Protein AF-A0A7V5G798-F1 (afdb_monomer_lite)

Foldseek 3Di:
DDQDQQQCWDADPPPRDIGHDDDDPDDQDDDDPVVLVVLPVVDDDDQDFDWFQDPPPRDIDTDDPPDQWDQDPPPRHITGHDDDDSDDDSDFDDDNDDQVVVLVVLQVVLVPDPPRDPVSNVCSVDPNDPDDDTFDKDWDKDKDKDKDKDKDWDKDWDWDWDFDQDPNDTDTDTDIDIDTDIDIDIDMDIDIDGGDIDTPDPPDDPPD

Structure (mmCIF, N/CA/C/O backbone):
data_AF-A0A7V5G798-F1
#
_entry.id   AF-A0A7V5G798-F1
#
loop_
_atom_site.group_PDB
_atom_site.id
_atom_site.type_symbol
_atom_site.label_atom_id
_atom_site.label_alt_id
_atom_site.label_comp_id
_atom_site.label_asym_id
_atom_site.label_entity_id
_atom_site.label_seq_id
_atom_site.pdbx_PDB_ins_code
_atom_site.Cartn_x
_atom_site.Cartn_y
_atom_site.Cartn_z
_atom_site.occupancy
_atom_site.B_iso_or_equiv
_atom_site.auth_seq_id
_atom_site.auth_comp_id
_atom_site.auth_asym_id
_atom_site.auth_atom_id
_atom_site.pdbx_PDB_model_num
ATOM 1 N N . MET A 1 1 ? 12.004 -7.131 -26.430 1.00 78.81 1 MET A N 1
ATOM 2 C CA . MET A 1 1 ? 10.807 -7.942 -26.109 1.00 78.81 1 MET A CA 1
ATOM 3 C C . MET A 1 1 ? 9.760 -7.070 -25.422 1.00 78.81 1 MET A C 1
ATOM 5 O O . MET A 1 1 ? 10.103 -5.973 -24.999 1.00 78.81 1 MET A O 1
ATOM 9 N N . ARG A 1 2 ? 8.498 -7.504 -25.351 1.00 83.94 2 ARG A N 1
ATOM 10 C CA . ARG A 1 2 ? 7.374 -6.775 -24.743 1.00 83.94 2 ARG A CA 1
ATOM 11 C C . ARG A 1 2 ? 6.683 -7.657 -23.707 1.00 83.94 2 ARG A C 1
ATOM 13 O O . ARG A 1 2 ? 6.385 -8.806 -24.003 1.00 83.94 2 ARG A O 1
ATOM 20 N N . TYR A 1 3 ? 6.391 -7.104 -22.535 1.00 87.50 3 TYR A N 1
ATOM 21 C CA . TYR A 1 3 ? 5.651 -7.813 -21.494 1.00 87.50 3 TYR A CA 1
ATOM 22 C C . TYR A 1 3 ? 4.198 -8.096 -21.907 1.00 87.50 3 TYR A C 1
ATOM 24 O O . TYR A 1 3 ? 3.502 -7.203 -22.407 1.00 87.50 3 TYR A O 1
ATOM 32 N N . VAL A 1 4 ? 3.747 -9.331 -21.680 1.00 90.25 4 VAL A N 1
ATOM 33 C CA . VAL A 1 4 ? 2.381 -9.804 -21.919 1.00 90.25 4 VAL A CA 1
ATOM 34 C C . VAL A 1 4 ? 1.749 -10.220 -20.581 1.00 90.25 4 VAL A C 1
ATOM 36 O O . VAL A 1 4 ? 2.108 -11.268 -20.046 1.00 90.25 4 VAL A O 1
ATOM 39 N N . PRO A 1 5 ? 0.777 -9.441 -20.061 1.00 89.69 5 PRO A N 1
ATOM 40 C CA . PRO A 1 5 ? 0.089 -9.702 -18.790 1.00 89.69 5 PRO A CA 1
ATOM 41 C C . PRO A 1 5 ? -0.484 -11.114 -18.630 1.00 89.69 5 PRO A C 1
ATOM 43 O O . PRO A 1 5 ? -0.252 -11.774 -17.627 1.00 89.69 5 PRO A O 1
ATOM 46 N N . LEU A 1 6 ? -1.210 -11.596 -19.646 1.00 86.25 6 LEU A N 1
ATOM 47 C CA . LEU A 1 6 ? -1.951 -12.866 -19.596 1.00 86.25 6 LEU A CA 1
ATOM 48 C C . LEU A 1 6 ? -1.054 -14.089 -19.380 1.00 86.25 6 LEU A C 1
ATOM 50 O O . LEU A 1 6 ? -1.483 -15.064 -18.775 1.00 86.25 6 LEU A O 1
ATOM 54 N N . THR A 1 7 ? 0.165 -14.044 -19.910 1.00 87.56 7 THR A N 1
ATOM 55 C CA . THR A 1 7 ? 1.120 -15.157 -19.892 1.00 87.56 7 THR A CA 1
ATOM 56 C C . THR A 1 7 ? 2.294 -14.901 -18.954 1.00 87.56 7 THR A C 1
ATOM 58 O O . THR A 1 7 ? 3.176 -15.748 -18.861 1.00 87.56 7 THR A O 1
ATOM 61 N N . ASN A 1 8 ? 2.328 -13.739 -18.289 1.00 88.81 8 ASN A N 1
ATOM 62 C CA . ASN A 1 8 ? 3.450 -13.260 -17.483 1.00 88.81 8 ASN A CA 1
ATOM 63 C C . ASN A 1 8 ? 4.814 -13.491 -18.164 1.00 88.81 8 ASN A C 1
ATOM 65 O O . ASN A 1 8 ? 5.728 -14.075 -17.586 1.00 88.81 8 ASN A O 1
ATOM 69 N N . SER A 1 9 ? 4.929 -13.088 -19.429 1.00 91.88 9 SER A N 1
ATOM 70 C CA . SER A 1 9 ? 6.098 -13.390 -20.260 1.00 91.88 9 SER A CA 1
ATOM 71 C C . SER A 1 9 ? 6.538 -12.196 -21.102 1.00 91.88 9 SER A C 1
ATOM 73 O O . SER A 1 9 ? 5.774 -11.260 -21.354 1.00 91.88 9 SER A O 1
ATOM 75 N N . LEU A 1 10 ? 7.793 -12.221 -21.540 1.00 91.31 10 LEU A N 1
ATOM 76 C CA . LEU A 1 10 ? 8.362 -11.296 -22.507 1.00 91.31 10 LEU A CA 1
ATOM 77 C C . LEU A 1 10 ? 8.250 -11.906 -23.904 1.00 91.31 10 LEU A C 1
ATOM 79 O O . LEU A 1 10 ? 8.834 -12.944 -24.181 1.00 91.31 10 LEU A O 1
ATOM 83 N N . VAL A 1 11 ? 7.519 -11.252 -24.804 1.00 91.69 11 VAL A N 1
ATOM 84 C CA . VAL A 1 11 ? 7.329 -11.716 -26.185 1.00 91.69 11 VAL A CA 1
ATOM 85 C C . VAL A 1 11 ? 7.990 -10.752 -27.163 1.00 91.69 11 VAL A C 1
ATOM 87 O O . VAL A 1 11 ? 7.801 -9.533 -27.098 1.00 91.69 11 VAL A O 1
ATOM 90 N N . CYS A 1 12 ? 8.796 -11.267 -28.087 1.00 88.81 12 CYS A N 1
ATOM 91 C CA . CYS A 1 12 ? 9.345 -10.491 -29.189 1.00 88.81 12 CYS A CA 1
ATOM 92 C C . CYS A 1 12 ? 8.258 -10.232 -30.246 1.00 88.81 12 CYS A C 1
ATOM 94 O O . CYS A 1 12 ? 7.734 -11.186 -30.816 1.00 88.81 12 CYS A O 1
ATOM 96 N N . PRO A 1 13 ? 7.945 -8.967 -30.580 1.00 83.44 13 PRO A N 1
ATOM 97 C CA . PRO A 1 13 ? 6.904 -8.665 -31.562 1.00 83.44 13 PRO A CA 1
ATOM 98 C C . PRO A 1 13 ? 7.299 -8.995 -33.012 1.00 83.44 13 PRO A C 1
ATOM 100 O O . PRO A 1 13 ? 6.447 -8.908 -33.888 1.00 83.44 13 PRO A O 1
ATOM 103 N N . PHE A 1 14 ? 8.565 -9.337 -33.279 1.00 88.38 14 PHE A N 1
ATOM 104 C CA . PHE A 1 14 ? 9.076 -9.563 -34.638 1.00 88.38 14 PHE A CA 1
ATOM 105 C C . PHE A 1 14 ? 9.251 -11.044 -34.982 1.00 88.38 14 PHE A C 1
ATOM 107 O O . PHE A 1 14 ? 8.884 -11.463 -36.071 1.00 88.38 14 PHE A O 1
ATOM 114 N N . CYS A 1 15 ? 9.805 -11.838 -34.062 1.00 91.56 15 CYS A N 1
ATOM 115 C CA . CYS A 1 15 ? 10.078 -13.264 -34.279 1.00 91.56 15 CYS A CA 1
ATOM 116 C C . CYS A 1 15 ? 9.203 -14.192 -33.425 1.00 91.56 15 CYS A C 1
ATOM 118 O O . CYS A 1 15 ? 9.357 -15.404 -33.495 1.00 91.56 15 CYS A O 1
ATOM 120 N N . SER A 1 16 ? 8.294 -13.639 -32.613 1.00 85.56 16 SER A N 1
ATOM 121 C CA . SER A 1 16 ? 7.387 -14.377 -31.717 1.00 85.56 16 SER A CA 1
ATOM 122 C C . SER A 1 16 ? 8.058 -15.219 -30.624 1.00 85.56 16 SER A C 1
ATOM 124 O O . SER A 1 16 ? 7.363 -15.933 -29.906 1.00 85.56 16 SER A O 1
ATOM 126 N N . THR A 1 17 ? 9.379 -15.109 -30.438 1.00 93.00 17 THR A N 1
ATOM 127 C CA . THR A 1 17 ? 10.080 -15.700 -29.288 1.00 93.00 17 THR A CA 1
ATOM 128 C C . THR A 1 17 ? 9.444 -15.213 -27.991 1.00 93.00 17 THR A C 1
ATOM 130 O O . THR A 1 17 ? 9.240 -14.008 -27.824 1.00 93.00 17 THR A O 1
ATOM 133 N N . ALA A 1 18 ? 9.133 -16.145 -27.094 1.00 92.38 18 ALA A N 1
ATOM 134 C CA . ALA A 1 18 ? 8.525 -15.868 -25.805 1.00 92.38 18 ALA A CA 1
ATOM 135 C C . ALA A 1 18 ? 9.402 -16.434 -24.687 1.00 92.38 18 ALA A C 1
ATOM 137 O O . ALA A 1 18 ? 9.739 -17.615 -24.704 1.00 92.38 18 ALA A O 1
ATOM 138 N N . GLU A 1 19 ? 9.729 -15.593 -23.716 1.00 93.88 19 GLU A N 1
ATOM 139 C CA . GLU A 1 19 ? 10.469 -15.959 -22.512 1.00 93.88 19 GLU A CA 1
ATOM 140 C C . GLU A 1 19 ? 9.556 -15.763 -21.295 1.00 93.88 19 GLU A C 1
ATOM 142 O O . GLU A 1 19 ? 9.086 -14.642 -21.061 1.00 93.88 19 GLU A O 1
ATOM 147 N N . PRO A 1 20 ? 9.223 -16.823 -20.540 1.00 91.44 20 PRO A N 1
ATOM 148 C CA . PRO A 1 20 ? 8.441 -16.680 -19.319 1.00 91.44 20 PRO A CA 1
ATOM 149 C C . PRO A 1 20 ? 9.236 -15.903 -18.268 1.00 91.44 20 PRO A C 1
ATOM 151 O O . PRO A 1 20 ? 10.447 -16.064 -18.152 1.00 91.44 20 PRO A O 1
ATOM 154 N N . ILE A 1 21 ? 8.550 -15.066 -17.489 1.00 89.56 21 ILE A N 1
ATOM 155 C CA . ILE A 1 21 ? 9.153 -14.444 -16.311 1.00 89.56 21 ILE A CA 1
ATOM 156 C C . ILE A 1 21 ? 8.912 -15.386 -15.140 1.00 89.56 21 ILE A C 1
ATOM 158 O O . ILE A 1 21 ? 7.763 -15.608 -14.738 1.00 89.56 21 ILE A O 1
ATOM 162 N N . GLU A 1 22 ? 9.998 -15.946 -14.618 1.00 86.12 22 GLU A N 1
ATOM 163 C CA . GLU A 1 22 ? 9.958 -16.781 -13.426 1.00 86.12 22 GLU A CA 1
ATOM 164 C C . GLU A 1 22 ? 9.441 -15.964 -12.243 1.00 86.12 22 GLU A C 1
ATOM 166 O O . GLU A 1 22 ? 9.850 -14.825 -12.006 1.00 86.12 22 GLU A O 1
ATOM 171 N N . LYS A 1 23 ? 8.493 -16.542 -11.509 1.00 80.94 23 LYS A N 1
ATOM 172 C CA . LYS A 1 23 ? 8.064 -15.964 -10.243 1.00 80.94 23 LYS A CA 1
ATOM 173 C C . LYS A 1 23 ? 9.114 -16.328 -9.208 1.00 80.94 23 LYS A C 1
ATOM 175 O O . LYS A 1 23 ? 9.283 -17.509 -8.914 1.00 80.94 23 LYS A O 1
ATOM 180 N N . SER A 1 24 ? 9.789 -15.321 -8.664 1.00 82.31 24 SER A N 1
ATOM 181 C CA . SER A 1 24 ? 10.569 -15.531 -7.452 1.00 82.31 24 SER A CA 1
ATOM 182 C C . SER A 1 24 ? 9.603 -15.818 -6.302 1.00 82.31 24 SER A C 1
ATOM 184 O O . SER A 1 24 ? 8.623 -15.095 -6.116 1.00 82.31 24 SER A O 1
ATOM 186 N N . ASN A 1 25 ? 9.866 -16.901 -5.573 1.00 83.19 25 ASN A N 1
ATOM 187 C CA . ASN A 1 25 ? 9.222 -17.194 -4.291 1.00 83.19 25 ASN A CA 1
ATOM 188 C C . ASN A 1 25 ? 10.110 -16.748 -3.120 1.00 83.19 25 ASN A C 1
ATOM 190 O O . ASN A 1 25 ? 9.865 -17.144 -1.982 1.00 83.19 25 ASN A O 1
ATOM 194 N N . GLU A 1 26 ? 11.176 -15.993 -3.397 1.00 86.62 26 GLU A N 1
ATOM 195 C CA . GLU A 1 26 ? 12.012 -15.430 -2.347 1.00 86.62 26 GLU A CA 1
ATOM 196 C C . GLU A 1 26 ? 11.170 -14.468 -1.502 1.00 86.62 26 GLU A C 1
ATOM 198 O O . GLU A 1 26 ? 10.397 -13.677 -2.059 1.00 86.62 26 GLU A O 1
ATOM 203 N N . PRO A 1 27 ? 11.282 -14.539 -0.166 1.00 85.56 27 PRO A N 1
ATOM 204 C CA . PRO A 1 27 ? 10.607 -13.587 0.693 1.00 85.56 27 PRO A CA 1
ATOM 205 C C . PRO A 1 27 ? 11.112 -12.180 0.372 1.00 85.56 27 PRO A C 1
ATOM 207 O O . PRO A 1 27 ? 12.308 -11.954 0.169 1.00 85.56 27 PRO A O 1
ATOM 210 N N . ILE A 1 28 ? 10.184 -11.229 0.316 1.00 85.38 28 ILE A N 1
ATOM 211 C CA . ILE A 1 28 ? 10.534 -9.822 0.164 1.00 85.38 28 ILE A CA 1
ATOM 212 C C . ILE A 1 28 ? 11.149 -9.388 1.491 1.00 85.38 28 ILE A C 1
ATOM 214 O O . ILE A 1 28 ? 10.450 -9.248 2.486 1.00 85.38 28 ILE A O 1
ATOM 218 N N . GLU A 1 29 ? 12.468 -9.222 1.515 1.00 85.75 29 GLU A N 1
ATOM 219 C CA . GLU A 1 29 ? 13.150 -8.716 2.703 1.00 85.75 29 GLU A CA 1
ATOM 220 C C . GLU A 1 29 ? 12.840 -7.235 2.903 1.00 85.75 29 GLU A C 1
ATOM 222 O O . GLU A 1 29 ? 13.208 -6.384 2.079 1.00 85.75 29 GLU A O 1
ATOM 227 N N . GLU A 1 30 ? 12.192 -6.943 4.022 1.00 86.25 30 GLU A N 1
ATOM 228 C CA . GLU A 1 30 ? 11.924 -5.589 4.472 1.00 86.25 30 GLU A CA 1
ATOM 229 C C . GLU A 1 30 ? 13.164 -4.919 5.057 1.00 86.25 30 GLU A C 1
ATOM 231 O O . GLU A 1 30 ? 14.102 -5.553 5.549 1.00 86.25 30 GLU A O 1
ATOM 236 N N . TYR A 1 31 ? 13.169 -3.592 4.989 1.00 87.62 31 TYR A N 1
ATOM 237 C CA . TYR A 1 31 ? 14.222 -2.784 5.581 1.00 87.62 31 TYR A CA 1
ATOM 238 C C . TYR A 1 31 ? 13.860 -2.438 7.022 1.00 87.62 31 TYR A C 1
ATOM 240 O O . TYR A 1 31 ? 12.767 -1.943 7.282 1.00 87.62 31 TYR A O 1
ATOM 248 N N . ASP A 1 32 ? 14.816 -2.586 7.939 1.00 90.69 32 ASP A N 1
ATOM 249 C CA . ASP A 1 32 ? 14.694 -1.984 9.267 1.00 90.69 32 ASP A CA 1
ATOM 250 C C . ASP A 1 32 ? 14.520 -0.461 9.139 1.00 90.69 32 ASP A C 1
ATOM 252 O O . ASP A 1 32 ? 15.321 0.216 8.483 1.00 90.69 32 ASP A O 1
ATOM 256 N N . PHE A 1 33 ? 13.462 0.069 9.755 1.00 89.94 33 PHE A N 1
ATOM 257 C CA . PHE A 1 33 ? 13.039 1.456 9.575 1.00 89.94 33 PHE A CA 1
ATOM 258 C C . PHE A 1 33 ? 14.108 2.461 10.024 1.00 89.94 33 PHE A C 1
ATOM 260 O O . PHE A 1 33 ? 14.449 3.384 9.279 1.00 89.94 33 PHE A O 1
ATOM 267 N N . ASP A 1 34 ? 14.692 2.263 11.207 1.00 91.62 34 ASP A N 1
ATOM 268 C CA . ASP A 1 34 ? 15.693 3.178 11.759 1.00 91.62 34 ASP A CA 1
ATOM 269 C C . ASP A 1 34 ? 16.989 3.160 10.943 1.00 91.62 34 ASP A C 1
ATOM 271 O O . ASP A 1 34 ? 17.613 4.201 10.707 1.00 91.62 34 ASP A O 1
ATOM 275 N N . ASN A 1 35 ? 17.409 1.983 10.481 1.00 90.75 35 ASN A N 1
ATOM 276 C CA . ASN A 1 35 ? 18.557 1.852 9.593 1.00 90.75 35 ASN A CA 1
ATOM 277 C C . ASN A 1 35 ? 18.289 2.487 8.224 1.00 90.75 35 ASN A C 1
ATOM 279 O O . ASN A 1 35 ? 19.179 3.155 7.690 1.00 90.75 35 ASN A O 1
ATOM 283 N N . ALA A 1 36 ? 17.077 2.342 7.682 1.00 87.12 36 ALA A N 1
ATOM 284 C CA . ALA A 1 36 ? 16.677 2.990 6.437 1.00 87.12 36 ALA A CA 1
ATOM 285 C C . ALA A 1 36 ? 16.728 4.522 6.558 1.00 87.12 36 ALA A C 1
ATOM 287 O O . ALA A 1 36 ? 17.293 5.180 5.681 1.00 87.12 36 ALA A O 1
ATOM 288 N N . LEU A 1 37 ? 16.237 5.096 7.664 1.00 89.31 37 LEU A N 1
ATOM 289 C CA . LEU A 1 37 ? 16.329 6.538 7.924 1.00 89.31 37 LEU A CA 1
ATOM 290 C C . LEU A 1 37 ? 17.784 7.016 8.011 1.00 89.31 37 LEU A C 1
ATOM 292 O O . LEU A 1 37 ? 18.170 7.952 7.313 1.00 89.31 37 LEU A O 1
ATOM 296 N N . LYS A 1 38 ? 18.632 6.322 8.781 1.00 89.38 38 LYS A N 1
ATOM 297 C CA . LYS A 1 38 ? 20.067 6.653 8.887 1.00 89.38 38 LYS A CA 1
ATOM 298 C C . LYS A 1 38 ? 20.791 6.571 7.544 1.00 89.38 38 LYS A C 1
ATOM 300 O O . LYS A 1 38 ? 21.741 7.320 7.313 1.00 89.38 38 LYS A O 1
ATOM 305 N N . HIS A 1 39 ? 20.400 5.633 6.683 1.00 84.88 39 HIS A N 1
ATOM 306 C CA . HIS A 1 39 ? 20.944 5.514 5.335 1.00 84.88 39 HIS A CA 1
ATOM 307 C C . HIS A 1 39 ? 20.524 6.709 4.468 1.00 84.88 39 HIS A C 1
ATOM 309 O O . HIS A 1 39 ? 21.369 7.329 3.823 1.00 84.88 39 HIS A O 1
ATOM 315 N N . LEU A 1 40 ? 19.241 7.078 4.493 1.00 83.31 40 LEU A N 1
ATOM 316 C CA . LEU A 1 40 ? 18.716 8.218 3.740 1.00 83.31 40 LEU A CA 1
ATOM 317 C C . LEU A 1 40 ? 19.340 9.553 4.167 1.00 83.31 40 LEU A C 1
ATOM 319 O O . LEU A 1 40 ? 19.690 10.348 3.299 1.00 83.31 40 LEU A O 1
ATOM 323 N N . ASP A 1 41 ? 19.552 9.773 5.464 1.00 83.75 41 ASP A N 1
ATOM 324 C CA . ASP A 1 41 ? 20.166 11.008 5.975 1.00 83.75 41 ASP A CA 1
ATOM 325 C C . ASP A 1 41 ? 21.613 11.197 5.491 1.00 83.75 41 ASP A C 1
ATOM 327 O O . ASP A 1 41 ? 22.069 12.322 5.277 1.00 83.75 41 ASP A O 1
ATOM 331 N N . LYS A 1 42 ? 22.348 10.096 5.286 1.00 79.69 42 LYS A N 1
ATOM 332 C CA . LYS A 1 42 ? 23.732 10.118 4.781 1.00 79.69 42 LYS A CA 1
ATOM 333 C C . LYS A 1 42 ? 23.813 10.338 3.273 1.00 79.69 42 LYS A C 1
ATOM 335 O O . LYS A 1 42 ? 24.818 10.852 2.785 1.00 79.69 42 LYS A O 1
ATOM 340 N N . HIS A 1 43 ? 22.779 9.945 2.535 1.00 68.62 43 HIS A N 1
ATOM 341 C CA . HIS A 1 43 ? 22.744 10.006 1.081 1.00 68.62 43 HIS A CA 1
ATOM 342 C C . HIS A 1 43 ? 21.779 11.105 0.620 1.00 68.62 43 HIS A C 1
ATOM 344 O O . HIS A 1 43 ? 20.617 10.849 0.310 1.00 68.62 43 HIS A O 1
ATOM 350 N N . GLN A 1 44 ? 22.263 12.349 0.527 1.00 60.69 44 GLN A N 1
ATOM 351 C CA . GLN A 1 44 ? 21.508 13.415 -0.142 1.00 60.69 44 GLN A CA 1
ATOM 352 C C . GLN A 1 44 ? 21.236 13.045 -1.605 1.00 60.69 44 GLN A C 1
ATOM 354 O O . GLN A 1 44 ? 22.081 12.451 -2.276 1.00 60.69 44 GLN A O 1
ATOM 359 N N . ILE A 1 45 ? 20.047 13.410 -2.097 1.00 60.12 45 ILE A N 1
ATOM 360 C CA . ILE A 1 45 ? 19.634 13.208 -3.489 1.00 60.12 45 ILE A CA 1
ATOM 361 C C . ILE A 1 45 ? 20.577 14.016 -4.385 1.00 60.12 45 ILE A C 1
ATOM 363 O O . ILE A 1 45 ? 20.400 15.217 -4.581 1.00 60.12 45 ILE A O 1
ATOM 367 N N . LEU A 1 46 ? 21.599 13.358 -4.919 1.00 55.72 46 LEU A N 1
ATOM 368 C CA . LEU A 1 46 ? 22.419 13.918 -5.980 1.00 55.72 46 LEU A CA 1
ATOM 369 C C . LEU A 1 46 ? 21.545 13.980 -7.238 1.00 55.72 46 LEU A C 1
ATOM 371 O O . LEU A 1 46 ? 20.889 13.000 -7.592 1.00 55.72 46 LEU A O 1
ATOM 375 N N . ASN A 1 47 ? 21.512 15.125 -7.919 1.00 56.91 47 ASN A N 1
ATOM 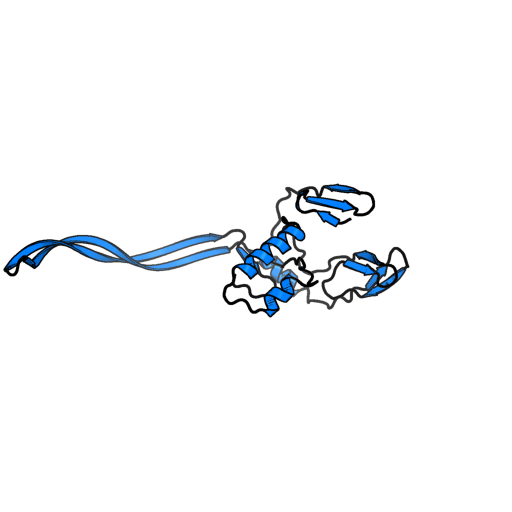376 C CA . ASN A 1 47 ? 20.968 15.192 -9.272 1.00 56.91 47 ASN A CA 1
ATOM 377 C C . ASN A 1 47 ? 21.870 14.341 -10.168 1.00 56.91 47 ASN A C 1
ATOM 379 O O . ASN A 1 47 ? 22.949 14.772 -10.565 1.00 56.91 47 ASN A O 1
ATOM 383 N N . ILE A 1 48 ? 21.453 13.107 -10.442 1.00 58.84 48 ILE A N 1
ATOM 384 C CA . ILE A 1 48 ? 22.206 12.207 -11.310 1.00 58.84 48 ILE A CA 1
ATOM 385 C C . ILE A 1 48 ? 21.834 12.559 -12.748 1.00 58.84 48 ILE A C 1
ATOM 387 O O . ILE A 1 48 ? 20.797 12.126 -13.257 1.00 58.84 48 ILE A O 1
ATOM 391 N N . GLU A 1 49 ? 22.672 13.356 -13.407 1.00 63.88 49 GLU A N 1
ATOM 392 C CA . GLU A 1 49 ? 22.666 13.435 -14.865 1.00 63.88 49 GLU A CA 1
ATOM 393 C C . GLU A 1 49 ? 23.071 12.062 -15.414 1.00 63.88 49 GLU A C 1
ATOM 395 O O . GLU A 1 49 ? 24.196 11.598 -15.238 1.00 63.88 49 GLU A O 1
ATOM 400 N N . LYS A 1 50 ? 22.109 11.357 -16.020 1.00 74.00 50 LYS A N 1
ATOM 401 C CA . LYS A 1 50 ? 22.320 10.014 -16.568 1.00 74.00 50 LYS A CA 1
ATOM 402 C C . LYS A 1 50 ? 22.664 10.120 -18.047 1.00 74.00 50 LYS A C 1
ATOM 404 O O . LYS A 1 50 ? 21.764 10.129 -18.890 1.00 74.00 50 LYS A O 1
ATOM 409 N N . GLU A 1 51 ? 23.950 10.192 -18.363 1.00 83.06 51 GLU A N 1
ATOM 410 C CA . GLU A 1 51 ? 24.426 9.970 -19.728 1.00 83.06 51 GLU A CA 1
ATOM 411 C C . GLU A 1 51 ? 24.435 8.473 -20.047 1.00 83.06 51 GLU A C 1
ATOM 413 O O . GLU A 1 51 ? 24.912 7.649 -19.267 1.00 83.06 51 GLU A O 1
ATOM 418 N N . ILE A 1 52 ? 23.893 8.108 -21.207 1.00 83.44 52 ILE A N 1
ATOM 419 C CA . ILE A 1 52 ? 23.903 6.737 -21.706 1.00 83.44 52 ILE A CA 1
ATOM 420 C C . ILE A 1 52 ? 24.528 6.684 -23.096 1.00 83.44 52 ILE A C 1
ATOM 422 O O . ILE A 1 52 ? 24.212 7.481 -23.982 1.00 83.44 52 ILE A O 1
ATOM 426 N N . LYS A 1 53 ? 25.405 5.697 -23.297 1.00 86.62 53 LYS A N 1
ATOM 427 C CA . LYS A 1 53 ? 26.003 5.383 -24.593 1.00 86.62 53 LYS A CA 1
ATOM 428 C C . LYS A 1 53 ? 25.209 4.276 -25.280 1.00 86.62 53 LYS A C 1
ATOM 430 O O . LYS A 1 53 ? 25.031 3.190 -24.733 1.00 86.62 53 LYS A O 1
ATOM 435 N N . CYS A 1 54 ? 24.743 4.529 -26.500 1.00 85.00 54 CYS A N 1
ATOM 436 C CA . CYS A 1 54 ? 24.034 3.529 -27.292 1.00 85.00 54 CYS A CA 1
ATOM 437 C C . CYS A 1 54 ? 24.975 2.393 -27.720 1.00 85.00 54 CYS A C 1
ATOM 439 O O . CYS A 1 54 ? 25.987 2.640 -28.373 1.00 85.00 54 CYS A O 1
ATOM 441 N N . THR A 1 55 ? 24.596 1.143 -27.452 1.00 85.44 55 THR A N 1
ATOM 442 C CA . THR A 1 55 ? 25.367 -0.051 -27.848 1.00 85.44 55 THR A CA 1
ATOM 443 C C . THR A 1 55 ? 25.428 -0.265 -29.361 1.00 85.44 55 THR A C 1
ATOM 445 O O . THR A 1 55 ? 26.357 -0.903 -29.845 1.00 85.44 55 THR A O 1
ATOM 448 N N . LYS A 1 56 ? 24.465 0.276 -30.123 1.00 86.69 56 LYS A N 1
ATOM 449 C CA . LYS A 1 56 ? 24.396 0.111 -31.583 1.00 86.69 56 LYS A CA 1
ATOM 450 C C . LYS A 1 56 ? 25.138 1.200 -32.357 1.00 86.69 56 LYS A C 1
ATOM 452 O O . LYS A 1 56 ? 25.914 0.881 -33.247 1.00 86.69 56 LYS A O 1
ATOM 457 N N . CYS A 1 57 ? 24.869 2.478 -32.075 1.00 90.31 57 CYS A N 1
ATOM 458 C CA . CYS A 1 57 ? 25.429 3.598 -32.849 1.00 90.31 57 CYS A CA 1
ATOM 459 C C . CYS A 1 57 ? 26.488 4.414 -32.099 1.00 90.31 57 CYS A C 1
ATOM 461 O O . CYS A 1 57 ? 26.969 5.407 -32.633 1.00 90.31 57 CYS A O 1
ATOM 463 N N . SER A 1 58 ? 26.837 4.033 -30.866 1.00 89.31 58 SER A N 1
ATOM 464 C CA . SER A 1 58 ? 27.807 4.728 -30.003 1.00 89.31 58 SER A CA 1
ATOM 465 C C . SER A 1 58 ? 27.470 6.174 -29.620 1.00 89.31 58 SER A C 1
ATOM 467 O O . SER A 1 58 ? 28.261 6.796 -28.915 1.00 89.31 58 SER A O 1
ATOM 469 N N . ALA A 1 59 ? 26.312 6.705 -30.022 1.00 89.25 59 ALA A N 1
ATOM 470 C CA . ALA A 1 59 ? 25.874 8.037 -29.623 1.00 89.25 59 ALA A CA 1
ATOM 471 C C . ALA A 1 59 ? 25.648 8.117 -28.106 1.00 89.25 59 ALA A C 1
ATOM 473 O O . ALA A 1 59 ? 25.107 7.181 -27.508 1.00 89.25 59 ALA A O 1
ATOM 474 N N . ILE A 1 60 ? 26.034 9.247 -27.516 1.00 89.31 60 ILE A N 1
ATOM 475 C CA . ILE A 1 60 ? 25.838 9.565 -26.101 1.00 89.31 60 ILE A CA 1
ATOM 476 C C . ILE A 1 60 ? 24.657 10.526 -25.999 1.00 89.31 60 ILE A C 1
ATOM 478 O O . ILE A 1 60 ? 24.552 11.467 -26.784 1.00 89.31 60 ILE A O 1
ATOM 482 N N . PHE A 1 61 ? 23.737 10.260 -25.079 1.00 86.94 61 PHE A N 1
ATOM 483 C CA . PHE A 1 61 ? 22.588 11.125 -24.835 1.00 86.94 61 PHE A CA 1
ATOM 484 C C . PHE A 1 61 ? 22.143 11.046 -23.377 1.00 86.94 61 PHE A C 1
ATOM 486 O O . PHE A 1 61 ? 22.416 10.068 -22.684 1.00 86.94 61 PHE A O 1
ATOM 493 N N . THR A 1 62 ? 21.430 12.070 -22.922 1.00 84.94 62 THR A N 1
ATOM 494 C CA . THR A 1 62 ? 20.967 12.177 -21.536 1.00 84.94 62 THR A CA 1
ATOM 495 C C . THR A 1 62 ? 19.559 11.606 -21.386 1.00 84.94 62 THR A C 1
ATOM 497 O O . THR A 1 62 ? 18.670 11.862 -22.204 1.00 84.94 62 THR A O 1
ATOM 500 N N . LEU A 1 63 ? 19.334 10.834 -20.324 1.00 77.06 63 LEU A N 1
ATOM 501 C CA . LEU A 1 63 ? 18.006 10.370 -19.931 1.00 77.06 63 LEU A CA 1
ATOM 502 C C . LEU A 1 63 ? 17.316 11.396 -19.030 1.00 77.06 63 LEU A C 1
ATOM 504 O O . LEU A 1 63 ? 17.956 12.097 -18.249 1.00 77.06 63 LEU A O 1
ATOM 508 N N . LYS A 1 64 ? 15.980 11.452 -19.103 1.00 72.25 64 LYS A N 1
ATOM 509 C CA . LYS A 1 64 ? 15.192 12.228 -18.138 1.00 72.25 64 LYS A CA 1
ATOM 510 C C . LYS A 1 64 ? 15.483 11.736 -16.712 1.00 72.25 64 LYS A C 1
ATOM 512 O O . LYS A 1 64 ? 15.617 10.519 -16.532 1.00 72.25 64 LYS A O 1
ATOM 517 N N . PRO A 1 65 ? 15.491 12.631 -15.706 1.00 63.38 65 PRO A N 1
ATOM 518 C CA . PRO A 1 65 ? 15.558 12.229 -14.306 1.00 63.38 65 PRO A CA 1
ATOM 519 C C . PRO A 1 65 ? 14.530 11.127 -14.014 1.00 63.38 65 PRO A C 1
ATOM 521 O O . PRO A 1 65 ? 13.385 11.213 -14.463 1.00 63.38 65 PRO A O 1
ATOM 524 N N . TYR A 1 66 ? 14.959 10.076 -13.311 1.00 65.56 66 TYR A N 1
ATOM 525 C CA . TYR A 1 66 ? 14.158 8.892 -12.949 1.00 65.56 66 TYR A CA 1
ATOM 526 C C . TYR A 1 66 ? 13.732 7.958 -14.101 1.00 65.56 66 TYR A C 1
ATOM 528 O O . TYR A 1 66 ? 13.101 6.934 -13.844 1.00 65.56 66 TYR A O 1
ATOM 536 N N . SER A 1 67 ? 14.116 8.232 -15.354 1.00 70.38 67 SER A N 1
ATOM 537 C CA . SER A 1 67 ? 13.986 7.251 -16.440 1.00 70.38 67 SER A CA 1
ATOM 538 C C . SER A 1 67 ? 15.168 6.286 -16.429 1.00 70.38 67 SER A C 1
ATOM 540 O O . SER A 1 67 ? 16.323 6.705 -16.357 1.00 70.38 67 SER A O 1
ATOM 542 N N . ILE A 1 68 ? 14.887 4.989 -16.536 1.00 72.56 68 ILE A N 1
ATOM 543 C CA . ILE A 1 68 ? 15.916 3.932 -16.597 1.00 72.56 68 ILE A CA 1
ATOM 544 C C . ILE A 1 68 ? 16.083 3.321 -17.978 1.00 72.56 68 ILE A C 1
ATOM 546 O O . ILE A 1 68 ? 17.030 2.586 -18.237 1.00 72.56 68 ILE A O 1
ATOM 550 N N . SER A 1 69 ? 15.163 3.639 -18.882 1.00 76.31 69 SER A N 1
ATOM 551 C CA . SER A 1 69 ? 15.252 3.236 -20.273 1.00 76.31 69 SER A CA 1
ATOM 552 C C . SER A 1 69 ? 14.740 4.344 -21.180 1.00 76.31 69 SER A C 1
ATOM 554 O O . SER A 1 69 ? 13.880 5.142 -20.803 1.00 76.31 69 SER A O 1
ATOM 556 N N . SER A 1 70 ? 15.297 4.415 -22.379 1.00 79.94 70 SER A N 1
ATOM 557 C CA . SER A 1 70 ? 14.749 5.192 -23.486 1.00 79.94 70 SER A CA 1
ATOM 558 C C . SER A 1 70 ? 15.232 4.586 -24.791 1.00 79.94 70 SER A C 1
ATOM 560 O O . SER A 1 70 ? 16.269 3.928 -24.843 1.00 79.94 70 SER A O 1
ATOM 562 N N . ASN A 1 71 ? 14.516 4.851 -25.875 1.00 83.75 71 ASN A N 1
ATOM 563 C CA . ASN A 1 71 ? 15.066 4.601 -27.198 1.00 83.75 71 ASN A CA 1
ATOM 564 C C . ASN A 1 71 ? 16.133 5.657 -27.508 1.00 83.75 71 ASN A C 1
ATOM 566 O O . ASN A 1 71 ? 15.962 6.835 -27.186 1.00 83.75 71 ASN A O 1
ATOM 570 N N . CYS A 1 72 ? 17.220 5.228 -28.148 1.00 85.19 72 CYS A N 1
ATOM 571 C CA . CYS A 1 72 ? 18.243 6.116 -28.675 1.00 85.19 72 CYS A CA 1
ATOM 572 C C . CYS A 1 72 ? 17.610 7.072 -29.700 1.00 85.19 72 CYS A C 1
ATOM 574 O O . CYS A 1 72 ? 17.012 6.587 -30.668 1.00 85.19 72 CYS A O 1
ATOM 576 N N . PRO A 1 73 ? 17.771 8.399 -29.550 1.00 86.88 73 PRO A N 1
ATOM 577 C CA . PRO A 1 73 ? 17.151 9.369 -30.453 1.00 86.88 73 PRO A CA 1
ATOM 578 C C . PRO A 1 73 ? 17.708 9.297 -31.882 1.00 86.88 73 PRO A C 1
ATOM 580 O O . PRO A 1 73 ? 17.061 9.760 -32.813 1.00 86.88 73 PRO A O 1
ATOM 583 N N . TYR A 1 74 ? 18.881 8.682 -32.067 1.00 89.31 74 TYR A N 1
ATOM 584 C CA . TYR A 1 74 ? 19.554 8.594 -33.362 1.00 89.31 74 TYR A CA 1
ATOM 585 C C . TYR A 1 74 ? 19.198 7.335 -34.156 1.00 89.31 74 TYR A C 1
ATOM 587 O O . TYR A 1 74 ? 19.044 7.397 -35.370 1.00 89.31 74 TYR A O 1
ATOM 595 N N . CYS A 1 75 ? 19.093 6.176 -33.499 1.00 88.38 75 CYS A N 1
ATOM 596 C CA . CYS A 1 75 ? 18.919 4.892 -34.195 1.00 88.38 75 CYS A CA 1
ATOM 597 C C . CYS A 1 75 ? 17.734 4.053 -33.701 1.00 88.38 75 CYS A C 1
ATOM 599 O O . CYS A 1 75 ? 17.544 2.931 -34.172 1.00 88.38 75 CYS A O 1
ATOM 601 N N . GLY A 1 76 ? 16.971 4.549 -32.723 1.00 82.69 76 GLY A N 1
ATOM 602 C CA . GLY A 1 76 ? 15.788 3.880 -32.177 1.00 82.69 76 GLY A CA 1
ATOM 603 C C . GLY A 1 76 ? 16.069 2.659 -31.296 1.00 82.69 76 GLY A C 1
ATOM 604 O O . GLY A 1 76 ? 15.127 2.056 -30.788 1.00 82.69 76 GLY A O 1
ATOM 605 N N . THR A 1 77 ? 17.336 2.288 -31.088 1.00 84.12 77 THR A N 1
ATOM 606 C CA . THR A 1 77 ? 17.704 1.135 -30.250 1.00 84.12 77 THR A CA 1
ATOM 607 C C . THR A 1 77 ? 17.372 1.414 -28.782 1.00 84.12 77 THR A C 1
ATOM 609 O O . THR A 1 77 ? 17.771 2.473 -28.291 1.00 84.12 77 THR A O 1
ATOM 612 N N . PRO A 1 78 ? 16.692 0.500 -28.064 1.00 81.19 78 PRO A N 1
ATOM 613 C CA . PRO A 1 78 ? 16.482 0.630 -26.626 1.00 81.19 78 PRO A CA 1
ATOM 614 C C . PRO A 1 78 ? 17.821 0.697 -25.891 1.00 81.19 78 PRO A C 1
ATOM 616 O O . PRO A 1 78 ? 18.682 -0.160 -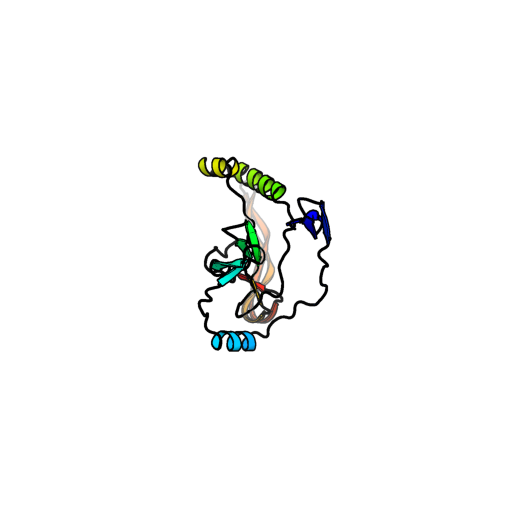26.082 1.00 81.19 78 PRO A O 1
ATOM 619 N N . ALA A 1 79 ? 17.993 1.714 -25.059 1.00 77.69 79 ALA A N 1
ATOM 620 C CA . ALA A 1 79 ? 19.142 1.879 -24.189 1.00 77.69 79 ALA A CA 1
ATOM 621 C C . ALA A 1 79 ? 18.647 1.862 -22.736 1.00 77.69 79 ALA A C 1
ATOM 623 O O . ALA A 1 79 ? 17.679 2.549 -22.398 1.00 77.69 79 ALA A O 1
ATOM 624 N N . ILE A 1 80 ? 19.282 1.038 -21.906 1.00 73.94 80 ILE A N 1
ATOM 625 C CA . ILE A 1 80 ? 18.929 0.816 -20.500 1.00 73.94 80 ILE A CA 1
ATOM 626 C C . ILE A 1 80 ? 20.134 1.234 -19.658 1.00 73.94 80 ILE A C 1
ATOM 628 O O . ILE A 1 80 ? 21.264 0.899 -20.006 1.00 73.94 80 ILE A O 1
ATOM 632 N N . THR A 1 81 ? 19.893 1.989 -18.591 1.00 71.56 81 THR A N 1
ATOM 633 C CA . THR A 1 81 ? 20.911 2.387 -17.609 1.00 71.56 81 THR A CA 1
ATOM 634 C C . THR A 1 81 ? 20.590 1.780 -16.248 1.00 71.56 81 THR A C 1
ATOM 636 O O . THR A 1 81 ? 19.464 1.339 -16.005 1.00 71.56 81 THR A O 1
ATOM 639 N N . GLU A 1 82 ? 21.567 1.785 -15.349 1.00 64.88 82 GLU A N 1
ATOM 640 C CA . GLU A 1 82 ? 21.386 1.307 -13.985 1.00 64.88 82 GLU A CA 1
ATOM 641 C C . GLU A 1 82 ? 20.436 2.212 -13.176 1.00 64.88 82 GLU A C 1
ATOM 643 O O . GLU A 1 82 ? 20.368 3.447 -13.314 1.00 64.88 82 GLU A O 1
ATOM 648 N N . PHE A 1 83 ? 19.649 1.566 -12.314 1.00 63.09 83 PHE A N 1
ATOM 649 C CA . PHE A 1 83 ? 18.722 2.230 -11.408 1.00 63.09 83 PHE A CA 1
ATOM 650 C C . PHE A 1 83 ? 19.486 2.712 -10.172 1.00 63.09 83 PHE A C 1
ATOM 652 O O . PHE A 1 83 ? 19.643 1.987 -9.200 1.00 63.09 83 PHE A O 1
ATOM 659 N N . THR A 1 84 ? 19.976 3.948 -10.199 1.00 59.25 84 THR A N 1
ATOM 660 C CA . THR A 1 84 ? 20.549 4.590 -9.012 1.00 59.25 84 THR A CA 1
ATOM 661 C C . THR A 1 84 ? 19.451 5.280 -8.203 1.00 59.25 84 THR A C 1
ATOM 663 O O . THR A 1 84 ? 18.958 6.348 -8.574 1.00 59.25 84 THR A O 1
ATOM 666 N N . HIS A 1 85 ? 19.033 4.653 -7.104 1.00 66.50 85 HIS A N 1
ATOM 667 C CA . HIS A 1 85 ? 18.167 5.270 -6.100 1.00 66.50 85 HIS A CA 1
ATOM 668 C C . HIS A 1 85 ? 18.639 4.886 -4.701 1.00 66.50 85 HIS A C 1
ATOM 670 O O . HIS A 1 85 ? 19.177 3.798 -4.513 1.00 66.50 85 HIS A O 1
ATOM 676 N N . ASN A 1 86 ? 18.434 5.774 -3.725 1.00 70.38 86 ASN A N 1
ATOM 677 C CA . ASN A 1 86 ? 18.908 5.550 -2.357 1.00 70.38 86 ASN A CA 1
ATOM 678 C C . ASN A 1 86 ? 18.247 4.328 -1.710 1.00 70.38 86 ASN A C 1
ATOM 680 O O . ASN A 1 86 ? 18.864 3.654 -0.896 1.00 70.38 86 ASN A O 1
ATOM 684 N N . ILE A 1 87 ? 16.999 4.037 -2.082 1.00 74.88 87 ILE A N 1
ATOM 685 C CA . ILE A 1 87 ? 16.317 2.797 -1.722 1.00 74.88 87 ILE A CA 1
ATOM 686 C C . ILE A 1 87 ? 15.785 2.185 -3.010 1.00 74.88 87 ILE A C 1
ATOM 688 O O . ILE A 1 87 ? 15.050 2.827 -3.761 1.00 74.88 87 ILE A O 1
ATOM 692 N N . THR A 1 88 ? 16.187 0.949 -3.287 1.00 78.06 88 THR A N 1
ATOM 693 C CA . THR A 1 88 ? 15.723 0.228 -4.473 1.00 78.06 88 THR A CA 1
ATOM 694 C C . THR A 1 88 ? 14.399 -0.459 -4.141 1.00 78.06 88 THR A C 1
ATOM 696 O O . THR A 1 88 ? 14.333 -1.142 -3.119 1.00 78.06 88 THR A O 1
ATOM 699 N N . PRO A 1 89 ? 13.345 -0.311 -4.966 1.00 82.38 89 PRO A N 1
ATOM 700 C CA . PRO A 1 89 ? 12.116 -1.073 -4.779 1.00 82.38 89 PRO A CA 1
ATOM 701 C C . PRO A 1 89 ? 12.412 -2.576 -4.756 1.00 82.38 89 PRO A C 1
ATOM 703 O O . PRO A 1 89 ? 13.031 -3.097 -5.683 1.00 82.38 89 PRO A O 1
ATOM 706 N N . LYS A 1 90 ? 11.973 -3.266 -3.701 1.00 84.44 90 LYS A N 1
ATOM 707 C CA . LYS A 1 90 ? 12.184 -4.714 -3.536 1.00 84.44 90 LYS A CA 1
ATOM 708 C C . LYS A 1 90 ? 11.216 -5.561 -4.354 1.00 84.44 90 LYS A C 1
ATOM 710 O O . LYS A 1 90 ? 11.512 -6.708 -4.663 1.00 84.44 90 LYS A O 1
ATOM 715 N N . SER A 1 91 ? 10.065 -4.997 -4.705 1.00 86.31 91 SER A N 1
ATOM 716 C CA . SER A 1 91 ? 9.017 -5.696 -5.436 1.00 86.31 91 SER A CA 1
ATOM 717 C C . SER A 1 91 ? 8.268 -4.749 -6.368 1.00 86.31 91 SER A C 1
ATOM 719 O O . SER A 1 91 ? 8.292 -3.526 -6.210 1.00 86.31 91 SER A O 1
ATOM 721 N N . LEU A 1 92 ? 7.608 -5.335 -7.362 1.00 88.12 92 LEU A N 1
ATOM 722 C CA . LEU A 1 92 ? 6.698 -4.650 -8.265 1.00 88.12 92 LEU A CA 1
ATOM 723 C C . LEU A 1 92 ? 5.481 -5.534 -8.505 1.00 88.12 92 LEU A C 1
ATOM 725 O O . LEU A 1 92 ? 5.590 -6.755 -8.616 1.00 88.12 92 LEU A O 1
ATOM 729 N N . LEU A 1 93 ? 4.318 -4.909 -8.644 1.00 87.81 93 LEU A N 1
ATOM 730 C CA . LEU A 1 93 ? 3.101 -5.615 -9.019 1.00 87.81 93 LEU A CA 1
ATOM 731 C C . LEU A 1 93 ? 2.990 -5.663 -10.545 1.00 87.81 93 LEU A C 1
ATOM 733 O O . LEU A 1 93 ? 2.840 -4.607 -11.161 1.00 87.81 93 LEU A O 1
ATOM 737 N N . PRO A 1 94 ? 3.048 -6.841 -11.189 1.00 89.06 94 PRO A N 1
ATOM 738 C CA . PRO A 1 94 ? 2.927 -6.923 -12.636 1.00 89.06 94 PRO A CA 1
ATOM 739 C C . PRO A 1 94 ? 1.539 -6.474 -13.106 1.00 89.06 94 PRO A C 1
ATOM 741 O O . PRO A 1 94 ? 0.519 -6.721 -12.457 1.00 89.06 94 PRO A O 1
ATOM 744 N N . PHE A 1 95 ? 1.475 -5.859 -14.288 1.00 91.12 95 PHE A N 1
ATOM 745 C CA . PHE A 1 95 ? 0.190 -5.585 -14.927 1.00 91.12 95 PHE A CA 1
ATOM 746 C C . PHE A 1 95 ? -0.548 -6.895 -15.207 1.00 91.12 95 PHE A C 1
ATOM 748 O O . PHE A 1 95 ? -0.033 -7.746 -15.922 1.00 91.12 95 PHE A O 1
ATOM 755 N N . ASN A 1 96 ? -1.782 -7.017 -14.717 1.00 91.56 96 ASN A N 1
ATOM 756 C CA . ASN A 1 96 ? -2.609 -8.213 -14.918 1.00 91.56 96 ASN A CA 1
ATOM 757 C C . ASN A 1 96 ? -3.624 -8.075 -16.072 1.00 91.56 96 ASN A C 1
ATOM 759 O O . ASN A 1 96 ? -4.232 -9.046 -16.513 1.00 91.56 96 ASN A O 1
ATOM 763 N N . ILE A 1 97 ? -3.832 -6.858 -16.588 1.00 92.06 97 ILE A N 1
ATOM 764 C CA . ILE A 1 97 ? -4.753 -6.602 -17.702 1.00 92.06 97 ILE A CA 1
ATOM 765 C C . ILE A 1 97 ? -4.008 -6.087 -18.925 1.00 92.06 97 ILE A C 1
ATOM 767 O O . ILE A 1 97 ? -3.034 -5.342 -18.829 1.00 92.06 97 ILE A O 1
ATOM 771 N N . THR A 1 98 ? -4.497 -6.464 -20.103 1.00 90.38 98 THR A N 1
ATOM 772 C CA . THR A 1 98 ? -3.964 -5.934 -21.358 1.00 90.38 98 THR A CA 1
ATOM 773 C C . THR A 1 98 ? -4.365 -4.476 -21.549 1.00 90.38 98 THR A C 1
ATOM 775 O O . THR A 1 98 ? -5.381 -4.012 -21.032 1.00 90.38 98 THR A O 1
ATOM 778 N N . HIS A 1 99 ? -3.608 -3.764 -22.381 1.00 86.50 99 HIS A N 1
ATOM 779 C CA . HIS A 1 99 ? -3.936 -2.393 -22.776 1.00 86.50 99 HIS A CA 1
ATOM 780 C C . HIS A 1 99 ? -5.341 -2.274 -23.395 1.00 86.50 99 HIS A C 1
ATOM 782 O O . HIS A 1 99 ? -6.094 -1.367 -23.049 1.00 86.50 99 HIS A O 1
ATOM 788 N N . LYS A 1 100 ? -5.735 -3.246 -24.229 1.00 87.56 100 LYS A N 1
ATOM 789 C CA . LYS A 1 100 ? -7.072 -3.314 -24.843 1.00 87.56 100 LYS A CA 1
ATOM 790 C C . LYS A 1 100 ? -8.177 -3.463 -23.794 1.00 87.56 100 LYS A C 1
ATOM 792 O O . LYS A 1 100 ? -9.213 -2.807 -23.892 1.00 87.56 100 LYS A O 1
ATOM 797 N N . GLU A 1 101 ? -7.955 -4.306 -22.787 1.00 91.56 101 GLU A N 1
ATOM 798 C CA . GLU A 1 101 ? -8.906 -4.493 -21.689 1.00 91.56 101 GLU A CA 1
ATOM 799 C C . GLU A 1 101 ? -9.003 -3.238 -20.812 1.00 91.56 101 GLU A C 1
ATOM 801 O O . GLU A 1 101 ? -10.105 -2.804 -20.480 1.00 91.56 101 GLU A O 1
ATOM 806 N N . ALA A 1 102 ? -7.873 -2.591 -20.514 1.00 90.56 102 ALA A N 1
ATOM 807 C CA . ALA A 1 102 ? -7.848 -1.326 -19.784 1.00 90.56 102 ALA A CA 1
ATOM 808 C C . ALA A 1 102 ? -8.649 -0.230 -20.515 1.00 90.56 102 ALA A C 1
ATOM 810 O O . ALA A 1 102 ? -9.494 0.425 -19.905 1.00 90.56 102 ALA A O 1
ATOM 811 N N . GLN A 1 103 ? -8.480 -0.094 -21.837 1.00 87.75 103 GLN A N 1
ATOM 812 C CA . GLN A 1 103 ? -9.270 0.834 -22.657 1.00 87.75 103 GLN A CA 1
ATOM 813 C C . GLN A 1 103 ? -10.770 0.518 -22.631 1.00 87.75 103 GLN A C 1
ATOM 815 O O . GLN A 1 103 ? -11.593 1.426 -22.528 1.00 87.75 103 GLN A O 1
ATOM 820 N N . LYS A 1 104 ? -11.143 -0.765 -22.717 1.00 89.56 104 LYS A N 1
ATOM 821 C CA . LYS A 1 104 ? -12.547 -1.198 -22.658 1.00 89.56 104 LYS A CA 1
ATOM 822 C C . LYS A 1 104 ? -13.188 -0.847 -21.312 1.00 89.56 104 LYS A C 1
ATOM 824 O O . LYS A 1 104 ? -14.304 -0.330 -21.286 1.00 89.56 104 LYS A O 1
ATOM 829 N N . ARG A 1 105 ? -12.488 -1.102 -20.202 1.00 91.81 105 ARG A N 1
ATOM 830 C CA . ARG A 1 105 ? -12.956 -0.764 -18.848 1.00 91.81 105 ARG A CA 1
ATOM 831 C C . ARG A 1 105 ? -13.088 0.742 -18.656 1.00 91.81 105 ARG A C 1
ATOM 833 O O . ARG A 1 105 ? -14.122 1.192 -18.174 1.00 91.81 105 ARG A O 1
ATOM 840 N N . PHE A 1 106 ? -12.092 1.505 -19.104 1.00 87.75 106 PHE A N 1
ATOM 841 C CA . PHE A 1 106 ? -12.113 2.964 -19.048 1.00 87.75 106 PHE A CA 1
ATOM 842 C C . PHE A 1 106 ? -13.298 3.550 -19.834 1.00 87.75 106 PHE A C 1
ATOM 844 O O . PHE A 1 106 ? -14.059 4.345 -19.289 1.00 87.75 106 PHE A O 1
ATOM 851 N N . ARG A 1 107 ? -13.538 3.064 -21.063 1.00 86.25 107 ARG A N 1
ATOM 852 C CA . ARG A 1 107 ? -14.721 3.408 -21.878 1.00 86.25 107 ARG A CA 1
ATOM 853 C C . ARG A 1 107 ? -16.033 3.168 -21.146 1.00 86.25 107 ARG A C 1
ATOM 855 O O . ARG A 1 107 ? -16.885 4.050 -21.093 1.00 86.25 107 ARG A O 1
ATOM 862 N N . LYS A 1 108 ? -16.188 1.972 -20.573 1.00 89.69 108 LYS A N 1
ATOM 863 C CA . LYS A 1 108 ? -17.400 1.588 -19.842 1.00 89.69 108 LYS A CA 1
ATOM 864 C C . LYS A 1 108 ? -17.638 2.495 -18.633 1.00 89.69 108 LYS A C 1
ATOM 866 O O . LYS A 1 108 ? -18.771 2.905 -18.406 1.00 89.69 108 LYS A O 1
ATOM 871 N N . TRP A 1 109 ? -16.584 2.806 -17.880 1.00 90.31 109 TRP A N 1
ATOM 872 C CA . TRP A 1 109 ? -16.671 3.687 -16.719 1.00 90.31 109 TRP A CA 1
ATOM 873 C C . TRP A 1 109 ? -17.103 5.101 -17.117 1.00 90.31 109 TRP A C 1
ATOM 875 O O . TRP A 1 109 ? -18.100 5.586 -16.590 1.00 90.31 109 TRP A O 1
ATOM 885 N N . ILE A 1 110 ? -16.459 5.715 -18.115 1.00 87.12 110 ILE A N 1
ATOM 886 C CA . ILE A 1 110 ? -16.851 7.049 -18.601 1.00 87.12 110 ILE A CA 1
ATOM 887 C C . ILE A 1 110 ? -18.296 7.066 -19.115 1.00 87.12 110 ILE A C 1
ATOM 889 O O . ILE A 1 110 ? -19.041 7.997 -18.819 1.00 87.12 110 ILE A O 1
ATOM 893 N N . GLY A 1 111 ? -18.726 6.019 -19.824 1.00 84.62 111 GLY A N 1
ATOM 894 C CA . GLY A 1 111 ? -20.109 5.887 -20.290 1.00 84.62 111 GLY A CA 1
ATOM 895 C C . GLY A 1 111 ? -21.154 5.777 -19.169 1.00 84.62 111 GLY A C 1
ATOM 896 O O . GLY A 1 111 ? -22.318 6.082 -19.408 1.00 84.62 111 GLY A O 1
ATOM 897 N N . SER A 1 112 ? -20.755 5.374 -17.957 1.00 89.38 112 SER A N 1
ATOM 898 C CA . SER A 1 112 ? -21.645 5.279 -16.787 1.00 89.38 112 SER A CA 1
ATOM 899 C C . SER A 1 112 ? -21.835 6.602 -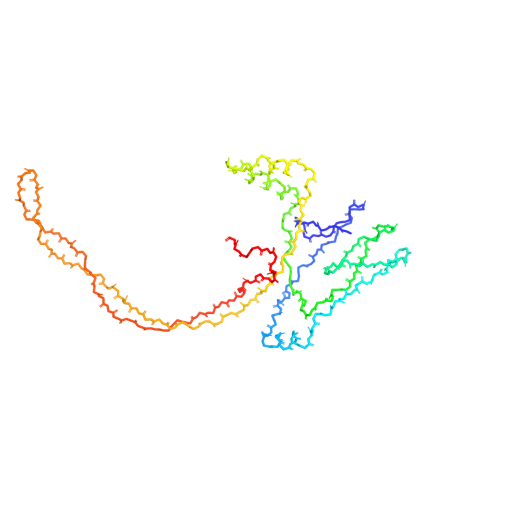16.037 1.00 89.38 112 SER A C 1
ATOM 901 O O . SER A 1 112 ? -22.749 6.726 -15.224 1.00 89.38 112 SER A O 1
ATOM 903 N N . LEU A 1 113 ? -20.994 7.603 -16.307 1.00 90.00 113 LEU A N 1
ATOM 904 C CA . LEU A 1 113 ? -21.030 8.892 -15.623 1.00 90.00 113 LEU A CA 1
ATOM 905 C C . LEU A 1 113 ? -22.061 9.814 -16.287 1.00 90.00 113 LEU A C 1
ATOM 907 O O . LEU A 1 113 ? -21.812 10.383 -17.352 1.00 90.00 113 LEU A O 1
ATOM 911 N N . TRP A 1 114 ? -23.214 9.995 -15.636 1.00 82.88 114 TRP A N 1
ATOM 912 C CA . TRP A 1 114 ? -24.317 10.813 -16.162 1.00 82.88 114 TRP A CA 1
ATOM 913 C C . TRP A 1 114 ? -23.934 12.289 -16.375 1.00 82.88 114 TRP A C 1
ATOM 915 O O . TRP A 1 114 ? -24.392 12.911 -17.329 1.00 82.88 114 TRP A O 1
ATOM 925 N N . PHE A 1 115 ? -23.022 12.814 -15.551 1.00 86.19 115 PHE A N 1
ATOM 926 C CA . PHE A 1 115 ? -22.529 14.196 -15.614 1.00 86.19 115 PHE A CA 1
ATOM 927 C C . PHE A 1 115 ? -21.100 14.329 -16.167 1.00 86.19 115 PHE A C 1
ATOM 929 O O . PHE A 1 115 ? -20.453 15.353 -15.956 1.00 86.19 115 PHE A O 1
ATOM 936 N N . ALA A 1 116 ? -20.563 13.309 -16.848 1.00 81.31 116 ALA A N 1
ATOM 937 C CA . ALA A 1 116 ? -19.233 13.433 -17.442 1.00 81.31 116 ALA A CA 1
ATOM 938 C C . ALA A 1 116 ? -19.216 14.511 -18.548 1.00 81.31 116 ALA A C 1
ATOM 940 O O . ALA A 1 116 ? -20.052 14.446 -19.457 1.00 81.31 116 ALA A O 1
ATOM 941 N N . PRO A 1 117 ? -18.246 15.450 -18.528 1.00 83.06 117 PRO A N 1
ATOM 942 C CA . PRO A 1 117 ? -18.072 16.433 -19.593 1.00 83.06 117 PRO A CA 1
ATOM 943 C C . PRO A 1 117 ? -17.925 15.769 -20.965 1.00 83.06 117 PRO A C 1
ATOM 945 O O . PRO A 1 117 ? -17.264 14.737 -21.101 1.00 83.06 117 PRO A O 1
ATOM 948 N N . THR A 1 118 ? -18.493 16.373 -22.008 1.00 79.81 118 THR A N 1
ATOM 949 C CA . THR A 1 118 ? -18.427 15.842 -23.382 1.00 79.81 118 THR A CA 1
ATOM 950 C C . THR A 1 118 ? -16.982 15.672 -23.869 1.00 79.81 118 THR A C 1
ATOM 952 O O . THR A 1 118 ? -16.655 14.675 -24.509 1.00 79.81 118 THR A O 1
ATOM 955 N N . GLU A 1 119 ? -16.083 16.581 -23.487 1.00 78.19 119 GLU A N 1
ATOM 956 C CA . GLU A 1 119 ? -14.643 16.523 -23.794 1.00 78.19 119 GLU A CA 1
ATOM 957 C C . GLU A 1 119 ? -13.966 15.258 -23.248 1.00 78.19 119 GLU A C 1
ATOM 959 O O . GLU A 1 119 ? -13.088 14.686 -23.896 1.00 78.19 119 GLU A O 1
ATOM 964 N N . LEU A 1 120 ? -14.425 14.752 -22.099 1.00 77.31 120 LEU A N 1
ATOM 965 C CA . LEU A 1 120 ? -13.911 13.519 -21.509 1.00 77.31 120 LEU A CA 1
ATOM 966 C C . LEU A 1 120 ? -14.253 12.296 -22.372 1.00 77.31 120 LEU A C 1
ATOM 968 O O . LEU A 1 120 ? -13.448 11.374 -22.476 1.00 77.31 120 LEU A O 1
ATOM 972 N N . LYS A 1 121 ? -15.408 12.306 -23.050 1.00 72.75 121 LYS A N 1
ATOM 973 C CA . LYS A 1 121 ? -15.784 11.264 -24.020 1.00 72.75 121 LYS A CA 1
ATOM 974 C C . LYS A 1 121 ? -14.905 11.337 -25.276 1.00 72.75 121 LYS A C 1
ATOM 976 O O . LYS A 1 121 ? -14.435 10.309 -25.750 1.00 72.75 121 LYS A O 1
ATOM 981 N N . HIS A 1 122 ? -14.563 12.538 -25.745 1.00 74.88 122 HIS A N 1
ATOM 982 C CA . HIS A 1 122 ? -13.634 12.703 -26.872 1.00 74.88 122 HIS A CA 1
ATOM 983 C C . HIS A 1 122 ? -12.212 12.208 -26.567 1.00 74.88 122 HIS A C 1
ATOM 985 O O . HIS A 1 122 ? -11.566 11.636 -27.443 1.00 74.88 122 HIS A O 1
ATOM 991 N N . LEU A 1 123 ? -11.730 12.355 -25.328 1.00 71.56 123 LEU A N 1
ATOM 992 C CA . LEU A 1 123 ? -10.439 11.793 -24.901 1.00 71.56 123 LEU A CA 1
ATOM 993 C C . LEU A 1 123 ? -10.416 10.256 -24.933 1.00 71.56 123 LEU A C 1
ATOM 995 O O . LEU A 1 123 ? -9.369 9.655 -25.172 1.00 71.56 123 LEU A O 1
ATOM 999 N N . VAL A 1 124 ? -11.566 9.627 -24.700 1.00 71.31 124 VAL A N 1
ATOM 1000 C CA . VAL A 1 124 ? -11.750 8.169 -24.709 1.00 71.31 124 VAL A CA 1
ATOM 1001 C C . VAL A 1 124 ? -11.812 7.598 -26.136 1.00 71.31 124 VAL A C 1
ATOM 1003 O O . VAL A 1 124 ? -11.363 6.467 -26.382 1.00 71.31 124 VAL A O 1
ATOM 1006 N N . ASP A 1 125 ? -12.365 8.375 -27.067 1.00 69.38 125 ASP A N 1
ATOM 1007 C CA . ASP A 1 125 ? -12.544 7.993 -28.472 1.00 69.38 125 ASP A CA 1
ATOM 1008 C C . ASP A 1 125 ? -11.362 8.407 -29.366 1.00 69.38 125 ASP A C 1
ATOM 1010 O O . ASP A 1 125 ? -11.117 7.784 -30.399 1.00 69.38 125 ASP A O 1
ATOM 1014 N N . GLY A 1 126 ? -10.593 9.422 -28.963 1.00 61.22 126 GLY A N 1
ATOM 1015 C CA . GLY A 1 126 ? -9.409 9.893 -29.679 1.00 61.22 126 GLY A CA 1
ATOM 1016 C C . GLY A 1 126 ? -8.178 8.984 -29.547 1.00 61.22 126 GLY A C 1
ATOM 1017 O O . GLY A 1 126 ? -8.149 7.999 -28.810 1.00 61.22 126 GLY A O 1
ATOM 1018 N N . HIS A 1 127 ? -7.086 9.367 -30.218 1.00 53.16 127 HIS A N 1
ATOM 1019 C CA . HIS A 1 127 ? -5.763 8.720 -30.132 1.00 53.16 127 HIS A CA 1
ATOM 1020 C C . HIS A 1 127 ? -5.046 8.924 -28.777 1.00 53.16 127 HIS A C 1
ATOM 1022 O O . HIS A 1 127 ? -3.824 8.761 -28.688 1.00 53.16 127 HIS A O 1
ATOM 1028 N N . GLY A 1 128 ? -5.777 9.298 -27.722 1.00 55.41 128 GLY A N 1
ATOM 1029 C CA . GLY A 1 128 ? -5.248 9.440 -26.373 1.00 55.41 128 GLY A CA 1
ATOM 1030 C C . GLY A 1 128 ? -4.629 8.122 -25.912 1.00 55.41 128 GLY A C 1
ATOM 1031 O O . GLY A 1 128 ? -5.296 7.090 -25.806 1.00 55.41 128 GLY A O 1
ATOM 1032 N N . LYS A 1 129 ? -3.316 8.126 -25.672 1.00 66.94 129 LYS A N 1
ATOM 1033 C CA . LYS A 1 129 ? -2.596 6.930 -25.234 1.00 66.94 129 LYS A CA 1
ATOM 1034 C C . LYS A 1 129 ? -2.836 6.723 -23.744 1.00 66.94 129 LYS A C 1
ATOM 1036 O O . LYS A 1 129 ? -2.118 7.282 -22.918 1.00 66.94 129 LYS A O 1
ATOM 1041 N N . LEU A 1 130 ? -3.812 5.874 -23.405 1.00 80.69 130 LEU A N 1
ATOM 1042 C CA . LEU A 1 130 ? -3.871 5.273 -22.072 1.00 80.69 130 LEU A CA 1
ATOM 1043 C C . LEU A 1 130 ? -2.502 4.642 -21.794 1.00 80.69 130 LEU A C 1
ATOM 1045 O O . LEU A 1 130 ? -2.048 3.794 -22.566 1.00 80.69 130 LEU A O 1
ATOM 1049 N N . SER A 1 131 ? -1.834 5.103 -20.746 1.00 82.06 131 SER A N 1
ATOM 1050 C CA . SER A 1 131 ? -0.459 4.724 -20.433 1.00 82.06 131 SER A CA 1
ATOM 1051 C C . SER A 1 131 ? -0.427 4.074 -19.058 1.00 82.06 131 SER A C 1
ATOM 1053 O O . SER A 1 131 ? -1.094 4.535 -18.135 1.00 82.06 131 SER A O 1
ATOM 1055 N N . GLY A 1 132 ? 0.304 2.968 -18.945 1.00 83.19 132 GLY A N 1
ATOM 1056 C CA . GLY A 1 132 ? 0.540 2.315 -17.663 1.00 83.19 132 GLY A CA 1
ATOM 1057 C C . GLY A 1 132 ? 1.660 3.027 -16.916 1.00 83.19 132 GLY A C 1
ATOM 1058 O O . GLY A 1 132 ? 2.697 3.321 -17.509 1.00 83.19 132 GLY A O 1
ATOM 1059 N N . TYR A 1 133 ? 1.451 3.272 -15.627 1.00 83.50 133 TYR A N 1
ATOM 1060 C CA . TYR A 1 133 ? 2.449 3.835 -14.723 1.00 83.50 133 TYR A CA 1
ATOM 1061 C C . TYR A 1 133 ? 2.564 2.948 -13.489 1.00 83.50 133 TYR A C 1
ATOM 1063 O O . TYR A 1 133 ? 1.557 2.433 -13.006 1.00 83.50 133 TYR A O 1
ATOM 1071 N N . TYR A 1 134 ? 3.785 2.796 -12.981 1.00 84.94 134 TYR A N 1
ATOM 1072 C CA . TYR A 1 134 ? 4.009 2.268 -11.641 1.00 84.94 134 TYR A CA 1
ATOM 1073 C C . TYR A 1 134 ? 4.006 3.426 -10.656 1.00 84.94 134 TYR A C 1
ATOM 1075 O O . TYR A 1 134 ? 4.664 4.443 -10.880 1.00 84.94 134 TYR A O 1
ATOM 1083 N N . LEU A 1 135 ? 3.244 3.263 -9.581 1.00 86.00 135 LEU A N 1
ATOM 1084 C CA . LEU A 1 135 ? 3.217 4.203 -8.476 1.00 86.00 135 LEU A CA 1
ATOM 1085 C C . LEU A 1 135 ? 4.098 3.648 -7.360 1.00 86.00 135 LEU A C 1
ATOM 1087 O O . LEU A 1 135 ? 3.919 2.485 -6.995 1.00 86.00 135 LEU A O 1
ATOM 1091 N N . PRO A 1 136 ? 5.055 4.429 -6.839 1.00 86.56 136 PRO A N 1
ATOM 1092 C CA . PRO A 1 136 ? 5.882 3.970 -5.740 1.00 86.56 136 PRO A CA 1
ATOM 1093 C C . PRO A 1 136 ? 5.074 4.012 -4.437 1.00 86.56 136 PRO A C 1
ATOM 1095 O O . PRO A 1 136 ? 4.391 4.998 -4.144 1.00 86.56 136 PRO A O 1
ATOM 1098 N N . TYR A 1 137 ? 5.176 2.942 -3.659 1.00 89.06 137 TYR A N 1
ATOM 1099 C CA . TYR A 1 137 ? 4.569 2.799 -2.340 1.00 89.06 137 TYR A CA 1
ATOM 1100 C C . TYR A 1 137 ? 5.612 2.265 -1.366 1.00 89.06 137 TYR A C 1
ATOM 1102 O O . TYR A 1 137 ? 6.459 1.455 -1.739 1.00 89.06 137 TYR A O 1
ATOM 1110 N N . TRP A 1 138 ? 5.517 2.727 -0.128 1.00 90.12 138 TRP A N 1
ATOM 1111 C CA . TRP A 1 138 ? 6.157 2.120 1.026 1.00 90.12 138 TRP A CA 1
ATOM 1112 C C . TRP A 1 138 ? 5.180 1.141 1.665 1.00 90.12 138 TRP A C 1
ATOM 1114 O O . TRP A 1 138 ? 3.987 1.442 1.736 1.00 90.12 138 TRP A O 1
ATOM 1124 N N . THR A 1 139 ? 5.676 0.002 2.125 1.00 92.06 139 THR A N 1
ATOM 1125 C CA . THR A 1 139 ? 4.969 -0.865 3.068 1.00 92.06 139 THR A CA 1
ATOM 1126 C C . THR A 1 139 ? 5.628 -0.697 4.429 1.00 92.06 139 THR A C 1
ATOM 1128 O O . THR A 1 139 ? 6.847 -0.528 4.510 1.00 92.06 139 THR A O 1
ATOM 1131 N N . TYR A 1 140 ? 4.815 -0.632 5.476 1.00 91.75 140 TYR A N 1
ATOM 1132 C CA . TYR A 1 140 ? 5.288 -0.487 6.843 1.00 91.75 140 TYR A CA 1
ATOM 1133 C C . TYR A 1 140 ? 4.557 -1.452 7.758 1.00 91.75 140 TYR A C 1
ATOM 1135 O O . TYR A 1 140 ? 3.323 -1.441 7.823 1.00 91.75 140 TYR A O 1
ATOM 1143 N N . ASP A 1 141 ? 5.340 -2.140 8.569 1.00 93.06 141 ASP A N 1
ATOM 1144 C CA . ASP A 1 14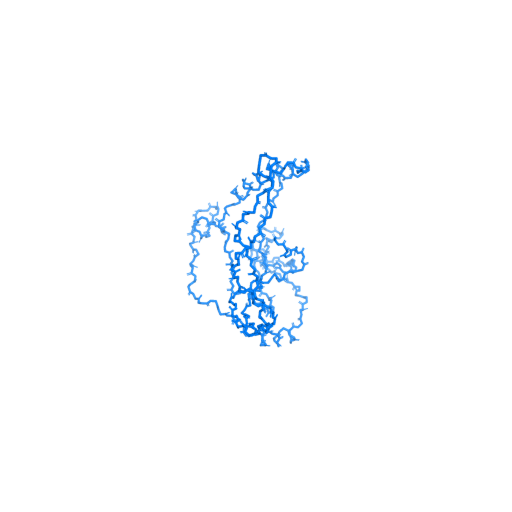1 ? 4.860 -2.774 9.781 1.00 93.06 141 ASP A CA 1
ATOM 1145 C C . ASP A 1 141 ? 4.617 -1.730 10.865 1.00 93.06 141 ASP A C 1
ATOM 1147 O O . ASP A 1 141 ? 5.429 -0.834 11.118 1.00 93.06 141 ASP A O 1
ATOM 1151 N N . SER A 1 142 ? 3.469 -1.830 11.530 1.00 93.62 142 SER A N 1
ATOM 1152 C CA . SER A 1 142 ? 3.069 -0.896 12.573 1.00 93.62 142 SER A CA 1
ATOM 1153 C C . SER A 1 142 ? 2.534 -1.626 13.793 1.00 93.62 142 SER A C 1
ATOM 1155 O O . SER A 1 142 ? 1.492 -2.278 13.756 1.00 93.62 142 SER A O 1
ATOM 1157 N N . GLN A 1 143 ? 3.229 -1.467 14.916 1.00 94.81 143 GLN A N 1
ATOM 1158 C CA . GLN A 1 143 ? 2.745 -1.887 16.226 1.00 94.81 143 GLN A CA 1
ATOM 1159 C C . GLN A 1 143 ? 2.110 -0.689 16.926 1.00 94.81 143 GLN A C 1
ATOM 1161 O O . GLN A 1 143 ? 2.786 0.283 17.266 1.00 94.81 143 GLN A O 1
ATOM 1166 N N . THR A 1 144 ? 0.802 -0.747 17.155 1.00 95.62 144 THR A N 1
ATOM 1167 C CA . THR A 1 144 ? 0.053 0.322 17.805 1.00 95.62 144 THR A CA 1
ATOM 1168 C C . THR A 1 144 ? -0.422 -0.108 19.186 1.00 95.62 144 THR A C 1
ATOM 1170 O O . THR A 1 144 ? -0.852 -1.236 19.430 1.00 95.62 144 THR A O 1
ATOM 1173 N N . THR A 1 145 ? -0.324 0.826 20.126 1.00 97.81 145 THR A N 1
ATOM 1174 C CA . THR A 1 145 ? -0.862 0.685 21.478 1.00 97.81 145 THR A CA 1
ATOM 1175 C C . THR A 1 145 ? -1.819 1.840 21.713 1.00 97.81 145 THR A C 1
ATOM 1177 O O . THR A 1 145 ? -1.413 3.000 21.719 1.00 97.81 145 THR A O 1
ATOM 1180 N N . THR A 1 146 ? -3.100 1.538 21.890 1.00 97.44 146 THR A N 1
ATOM 1181 C CA . THR A 1 146 ? -4.145 2.538 22.118 1.00 97.44 146 THR A CA 1
ATOM 1182 C C . THR A 1 146 ? -4.714 2.369 23.515 1.00 97.44 146 THR A C 1
ATOM 1184 O O . THR A 1 146 ? -5.323 1.351 23.837 1.00 97.44 146 THR A O 1
ATOM 1187 N N . GLN A 1 147 ? -4.546 3.388 24.352 1.00 97.81 147 GLN A N 1
ATOM 1188 C CA . GLN A 1 147 ? -5.271 3.485 25.614 1.00 97.81 147 GLN A CA 1
ATOM 1189 C C . GLN A 1 147 ? -6.636 4.114 25.346 1.00 97.81 147 GLN A C 1
ATOM 1191 O O . GLN A 1 147 ? -6.725 5.112 24.634 1.00 97.81 147 GLN A O 1
ATOM 1196 N N . TYR A 1 148 ? -7.694 3.549 25.919 1.00 96.62 148 TYR A N 1
ATOM 1197 C CA . TYR A 1 148 ? -9.040 4.091 25.783 1.00 96.62 148 TYR A CA 1
ATOM 1198 C C . TYR A 1 148 ? -9.723 4.245 27.138 1.00 96.62 148 TYR A C 1
ATOM 1200 O O . TYR A 1 148 ? -9.475 3.498 28.090 1.00 96.62 148 TYR A O 1
ATOM 1208 N N . SER A 1 149 ? -10.635 5.207 27.193 1.00 97.62 149 SER A N 1
ATOM 1209 C CA . SER A 1 149 ? -11.610 5.389 28.259 1.00 97.62 149 SER A CA 1
ATOM 1210 C C . SER A 1 149 ? -12.972 5.670 27.629 1.00 97.62 149 SER A C 1
ATOM 1212 O O . SER A 1 149 ? -13.070 6.288 26.571 1.00 97.62 149 SER A O 1
ATOM 1214 N N . GLY A 1 150 ? -14.035 5.168 28.245 1.00 96.69 150 GLY A N 1
ATOM 1215 C CA . GLY A 1 150 ? -15.389 5.316 27.728 1.00 96.69 150 GLY A CA 1
ATOM 1216 C C . GLY A 1 150 ? -16.435 4.799 28.705 1.00 96.69 150 GLY A C 1
ATOM 1217 O O . GLY A 1 150 ? -16.142 4.541 29.873 1.00 96.69 150 GLY A O 1
ATOM 1218 N N . GLN A 1 151 ? -17.665 4.639 28.225 1.00 97.38 151 GLN A N 1
ATOM 1219 C CA . GLN A 1 151 ? -18.761 4.062 28.999 1.00 97.38 151 GLN A CA 1
ATOM 1220 C C . GLN A 1 151 ? -19.276 2.802 28.305 1.00 97.38 151 GLN A C 1
ATOM 1222 O O . GLN A 1 151 ? -19.591 2.824 27.117 1.00 97.38 151 GLN A O 1
ATOM 1227 N N . ARG A 1 152 ? -19.377 1.701 29.053 1.00 96.88 152 ARG A N 1
ATOM 1228 C CA . ARG A 1 152 ? -20.066 0.482 28.625 1.00 96.88 152 ARG A CA 1
ATOM 1229 C C . ARG A 1 152 ? -21.536 0.607 29.000 1.00 96.88 152 ARG A C 1
ATOM 1231 O O . ARG A 1 152 ? -21.843 0.838 30.168 1.00 96.88 152 ARG A O 1
ATOM 1238 N N . GLY A 1 153 ? -22.418 0.474 28.017 1.00 97.38 153 GLY A N 1
ATOM 1239 C CA . GLY A 1 153 ? -23.860 0.443 28.229 1.00 97.38 153 GLY A CA 1
ATOM 1240 C C . GLY A 1 153 ? -24.363 -0.993 28.281 1.00 97.38 153 GLY A C 1
ATOM 1241 O O . GLY A 1 153 ? -24.316 -1.686 27.269 1.00 97.38 153 GLY A O 1
ATOM 1242 N N . ASP A 1 154 ? -24.862 -1.424 29.436 1.00 97.62 154 ASP A N 1
ATOM 1243 C CA . ASP A 1 154 ? -25.548 -2.708 29.587 1.00 97.62 154 ASP A CA 1
ATOM 1244 C C . ASP A 1 154 ? -27.067 -2.463 29.509 1.00 97.62 154 ASP A C 1
ATOM 1246 O O . ASP A 1 154 ? -27.637 -1.741 30.333 1.00 97.62 154 ASP A O 1
ATOM 1250 N N . ILE A 1 155 ? -27.727 -3.012 28.480 1.00 97.75 155 ILE A N 1
ATOM 1251 C CA . ILE A 1 155 ? -29.170 -2.824 28.259 1.00 97.75 155 ILE A CA 1
ATOM 1252 C C . ILE A 1 155 ? -29.954 -3.716 29.225 1.00 97.75 155 ILE A C 1
ATOM 1254 O O . ILE A 1 155 ? -29.754 -4.929 29.267 1.00 97.75 155 ILE A O 1
ATOM 1258 N N . TYR A 1 156 ? -30.902 -3.126 29.948 1.00 96.44 156 TYR A N 1
ATOM 1259 C CA . TYR A 1 156 ? -31.888 -3.840 30.752 1.00 96.44 156 TYR A CA 1
ATOM 1260 C C . TYR A 1 156 ? -33.294 -3.348 30.417 1.00 96.44 156 TYR A C 1
ATOM 1262 O O . TYR A 1 156 ? -33.480 -2.243 29.918 1.00 96.44 156 TYR A O 1
ATOM 1270 N N . TYR A 1 157 ? -34.300 -4.177 30.671 1.00 96.75 157 TYR A N 1
ATOM 1271 C CA . TYR A 1 157 ? -35.689 -3.833 30.383 1.00 96.75 157 TYR A CA 1
ATOM 1272 C C . TYR A 1 157 ? -36.449 -3.648 31.681 1.00 96.75 157 TYR A C 1
ATOM 1274 O O . TYR A 1 157 ? -36.347 -4.481 32.581 1.00 96.75 157 TYR A O 1
ATOM 1282 N N . VAL A 1 158 ? -37.251 -2.594 31.736 1.00 96.19 158 VAL A N 1
ATOM 1283 C CA . VAL A 1 158 ? -38.223 -2.385 32.805 1.00 96.19 158 VAL A CA 1
ATOM 1284 C C . VAL A 1 158 ? -39.625 -2.453 32.226 1.00 96.19 158 VAL A C 1
ATOM 1286 O O . VAL A 1 158 ? -39.858 -2.063 31.083 1.0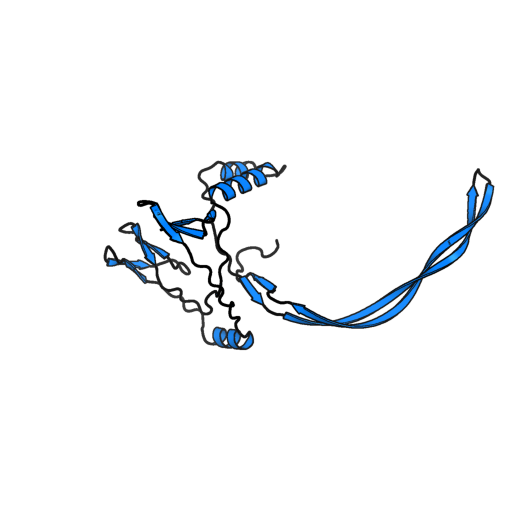0 96.19 158 VAL A O 1
ATOM 1289 N N . THR A 1 159 ? -40.558 -2.973 33.011 1.00 95.62 159 THR A N 1
ATOM 1290 C CA . THR A 1 159 ? -41.978 -2.874 32.686 1.00 95.62 159 THR A CA 1
ATOM 1291 C C . THR A 1 159 ? -42.476 -1.530 33.204 1.00 95.62 159 THR A C 1
ATOM 1293 O O . THR A 1 159 ? -42.294 -1.231 34.385 1.00 95.62 159 THR A O 1
ATOM 1296 N N . VAL A 1 160 ? -43.055 -0.715 32.324 1.00 94.50 160 VAL A N 1
ATOM 1297 C CA . VAL A 1 160 ? -43.636 0.588 32.665 1.00 94.50 160 VAL A CA 1
ATOM 1298 C C . VAL A 1 160 ? -45.098 0.637 32.256 1.00 94.50 160 VAL A C 1
ATOM 1300 O O . VAL A 1 160 ? -45.499 0.082 31.232 1.00 94.50 160 VAL A O 1
ATOM 1303 N N . GLU A 1 161 ? -45.889 1.333 33.060 1.00 93.44 161 GLU A N 1
ATOM 1304 C CA . GLU A 1 161 ? -47.275 1.638 32.739 1.00 93.44 161 GLU A CA 1
ATOM 1305 C C . GLU A 1 161 ? -47.338 2.878 31.862 1.00 93.44 161 GLU A C 1
ATOM 1307 O O . GLU A 1 161 ? -46.761 3.919 32.187 1.00 93.44 161 GLU A O 1
ATOM 1312 N N . LYS A 1 162 ? -48.054 2.771 30.745 1.00 90.69 162 LYS A N 1
ATOM 1313 C CA . LYS A 1 162 ? -48.253 3.881 29.822 1.00 90.69 162 LYS A CA 1
ATOM 1314 C C . LYS A 1 162 ? -49.730 4.037 29.521 1.00 90.69 162 LYS A C 1
ATOM 1316 O O . LYS A 1 162 ? -50.407 3.075 29.156 1.00 90.69 162 LYS A O 1
ATOM 1321 N N . THR A 1 163 ? -50.220 5.262 29.657 1.00 89.50 163 THR A N 1
ATOM 1322 C CA . THR A 1 163 ? -51.576 5.607 29.240 1.00 89.50 163 THR A CA 1
ATOM 1323 C C . THR A 1 163 ? -51.585 5.779 27.729 1.00 89.50 163 THR A C 1
ATOM 1325 O O . THR A 1 163 ? -50.923 6.664 27.186 1.00 89.50 163 THR A O 1
ATOM 1328 N N . VAL A 1 164 ? -52.326 4.920 27.039 1.00 88.94 164 VAL A N 1
ATOM 1329 C CA . VAL A 1 164 ? -52.519 4.977 25.589 1.00 88.94 164 VAL A CA 1
ATOM 1330 C C . VAL A 1 164 ? -53.999 5.127 25.279 1.00 88.94 164 VAL A C 1
ATOM 1332 O O . VAL A 1 164 ? -54.856 4.547 25.943 1.00 88.94 164 VAL A O 1
ATOM 1335 N N . THR A 1 165 ? -54.320 5.923 24.263 1.00 87.62 165 THR A N 1
ATOM 1336 C CA . THR A 1 165 ? -55.699 6.045 23.784 1.00 87.62 165 THR A CA 1
ATOM 1337 C C . THR A 1 165 ? -55.955 4.975 22.731 1.00 87.62 165 THR A C 1
ATOM 1339 O O . THR A 1 165 ? -55.384 5.027 21.644 1.00 87.62 165 THR A O 1
ATOM 1342 N N . ILE A 1 166 ? -56.830 4.017 23.034 1.00 83.94 166 ILE A N 1
ATOM 1343 C CA . ILE A 1 166 ? -57.259 2.968 22.102 1.00 83.94 166 ILE A CA 1
ATOM 1344 C C . ILE A 1 166 ? -58.759 3.152 21.879 1.00 83.94 166 ILE A C 1
ATOM 1346 O O . ILE A 1 166 ? -59.545 3.124 22.825 1.00 83.94 166 ILE A O 1
ATOM 1350 N N . ASN A 1 167 ? -59.167 3.377 20.628 1.00 87.00 167 ASN A N 1
ATOM 1351 C CA . ASN A 1 167 ? -60.565 3.637 20.255 1.00 87.00 167 ASN A CA 1
ATOM 1352 C C . ASN A 1 167 ? -61.212 4.807 21.032 1.00 87.00 167 ASN A C 1
ATOM 1354 O O . ASN A 1 167 ? -62.371 4.730 21.437 1.00 87.00 167 ASN A O 1
ATOM 1358 N N . GLY A 1 168 ? -60.458 5.887 21.272 1.00 86.94 168 GLY A N 1
ATOM 1359 C CA . GLY A 1 168 ? -60.959 7.101 21.932 1.00 86.94 168 GLY A CA 1
ATOM 1360 C C . GLY A 1 168 ? -61.142 6.998 23.451 1.00 86.94 168 GLY A C 1
ATOM 1361 O O . GLY A 1 168 ? -61.692 7.918 24.050 1.00 86.94 168 GLY A O 1
ATOM 1362 N N . ARG A 1 169 ? -60.694 5.904 24.083 1.00 84.94 169 ARG A N 1
ATOM 1363 C CA . ARG A 1 169 ? -60.668 5.738 25.545 1.00 84.94 169 ARG A CA 1
ATOM 1364 C C . ARG A 1 169 ? -59.234 5.550 26.027 1.00 84.94 169 ARG A C 1
ATOM 1366 O O . ARG A 1 169 ? -58.463 4.832 25.391 1.00 84.94 169 ARG A O 1
ATOM 1373 N N . GLU A 1 170 ? -58.896 6.173 27.151 1.00 90.19 170 GLU A N 1
ATOM 1374 C CA . GLU A 1 170 ? -57.612 5.958 27.818 1.00 90.19 170 GLU A CA 1
ATOM 1375 C C . GLU A 1 170 ? -57.565 4.562 28.445 1.00 90.19 170 GLU A C 1
ATOM 1377 O O . GLU A 1 170 ? -58.498 4.134 29.127 1.00 90.19 170 GLU A O 1
ATOM 1382 N N . GLN A 1 171 ? -56.477 3.841 28.189 1.00 90.25 171 GLN A N 1
ATOM 1383 C CA . GLN A 1 171 ? -56.179 2.544 28.783 1.00 90.25 171 GLN A CA 1
ATOM 1384 C C . GLN A 1 171 ? -54.739 2.537 29.288 1.00 90.25 171 GLN A C 1
ATOM 1386 O O . GLN A 1 171 ? -53.841 3.068 28.632 1.00 90.25 171 GLN A O 1
ATOM 1391 N N . ILE A 1 172 ? -54.521 1.914 30.445 1.00 89.69 172 ILE A N 1
ATOM 1392 C CA . ILE A 1 172 ? -53.184 1.660 30.980 1.00 89.69 172 ILE A CA 1
ATOM 1393 C C . ILE A 1 172 ? -52.711 0.331 30.402 1.00 89.69 172 ILE A C 1
ATOM 1395 O O . ILE A 1 172 ? -53.335 -0.707 30.628 1.00 89.69 172 ILE A O 1
ATOM 1399 N N . VAL A 1 173 ? -51.615 0.363 29.651 1.00 92.62 173 VAL A N 1
ATOM 1400 C CA . VAL A 1 173 ? -50.958 -0.839 29.129 1.00 92.62 173 VAL A CA 1
ATOM 1401 C C . VAL A 1 173 ? -49.563 -0.971 29.725 1.00 92.62 173 VAL A C 1
ATOM 1403 O O . VAL A 1 173 ? -48.890 0.026 29.988 1.00 92.62 173 VAL A O 1
ATOM 1406 N N . GLN A 1 174 ? -49.136 -2.216 29.938 1.00 92.56 174 GLN A N 1
ATOM 1407 C CA . GLN A 1 174 ? -47.775 -2.538 30.357 1.00 92.56 174 GLN A CA 1
ATOM 1408 C C . GLN A 1 174 ? -46.894 -2.630 29.109 1.00 92.56 174 GLN A C 1
ATOM 1410 O O . GLN A 1 174 ? -47.134 -3.466 28.236 1.00 92.56 174 GLN A O 1
ATOM 1415 N N . GLU A 1 175 ? -45.872 -1.787 29.024 1.00 93.81 175 GLU A N 1
ATOM 1416 C CA . GLU A 1 175 ? -44.902 -1.776 27.930 1.00 93.81 175 GLU A CA 1
ATOM 1417 C C . GLU A 1 175 ? -43.507 -2.105 28.483 1.00 93.81 175 GLU A C 1
ATOM 1419 O O . GLU A 1 175 ? -43.141 -1.683 29.582 1.00 93.81 175 GLU A O 1
ATOM 1424 N N . ARG A 1 176 ? -42.713 -2.890 27.743 1.00 95.00 176 ARG A N 1
ATOM 1425 C CA . ARG A 1 176 ? -41.302 -3.119 28.088 1.00 95.00 176 ARG A CA 1
ATOM 1426 C C . ARG A 1 176 ? -40.459 -2.007 27.480 1.00 95.00 176 ARG A C 1
ATOM 1428 O O . ARG A 1 176 ? -40.288 -1.962 26.267 1.00 95.00 176 ARG A O 1
ATOM 1435 N N . GLU A 1 177 ? -39.886 -1.165 28.327 1.00 96.19 177 GLU A N 1
ATOM 1436 C CA . GLU A 1 177 ? -39.008 -0.071 27.919 1.00 96.19 177 GLU A CA 1
ATOM 1437 C C . GLU A 1 177 ? -37.530 -0.476 28.103 1.00 96.19 177 GLU A C 1
ATOM 1439 O O . GLU A 1 177 ? -37.156 -0.936 29.192 1.00 96.19 177 GLU A O 1
ATOM 1444 N N . PRO A 1 178 ? -36.668 -0.337 27.074 1.00 96.75 178 PRO A N 1
ATOM 1445 C CA . PRO A 1 178 ? -35.234 -0.540 27.227 1.00 96.75 178 PRO A CA 1
ATOM 1446 C C . PRO A 1 178 ? -34.599 0.646 27.963 1.00 96.75 178 PRO A C 1
ATOM 1448 O O . PRO A 1 178 ? -34.775 1.803 27.590 1.00 96.75 178 PRO A O 1
ATOM 1451 N N . ARG A 1 179 ? -33.793 0.354 28.980 1.00 97.00 179 ARG A N 1
ATOM 1452 C CA . ARG A 1 179 ? -32.931 1.309 29.681 1.00 97.00 179 ARG A CA 1
ATOM 1453 C C . ARG A 1 179 ? -31.478 0.866 29.573 1.00 97.00 179 ARG A C 1
ATOM 1455 O O . ARG A 1 179 ? -31.188 -0.313 29.388 1.00 97.00 179 ARG A O 1
ATOM 1462 N N . ILE A 1 180 ? -30.557 1.817 29.688 1.00 97.88 180 ILE A N 1
ATOM 1463 C CA . ILE A 1 180 ? -29.118 1.555 29.595 1.00 97.88 180 ILE A CA 1
ATOM 1464 C C . ILE A 1 180 ? -28.483 1.855 30.947 1.00 97.88 180 ILE A C 1
ATOM 1466 O O . ILE A 1 180 ? -28.641 2.953 31.480 1.00 97.88 180 ILE A O 1
ATOM 1470 N N . ASN A 1 181 ? -27.768 0.880 31.502 1.00 97.38 181 ASN A N 1
ATOM 1471 C CA . ASN A 1 181 ? -26.912 1.085 32.658 1.00 97.38 181 ASN A CA 1
ATOM 1472 C C . ASN A 1 181 ? -25.491 1.404 32.180 1.00 97.38 181 ASN A C 1
ATOM 1474 O O . ASN A 1 181 ? -24.822 0.548 31.601 1.00 97.38 181 ASN A O 1
ATOM 1478 N N . TRP A 1 182 ? -25.043 2.640 32.397 1.00 97.88 182 TRP A N 1
ATOM 1479 C CA . TRP A 1 182 ? -23.727 3.102 31.965 1.00 97.88 182 TRP A CA 1
ATOM 1480 C C . TRP A 1 182 ? -22.679 2.866 33.049 1.00 97.88 182 TRP A C 1
ATOM 1482 O O . TRP A 1 182 ? -22.785 3.402 34.149 1.00 97.88 182 TRP A O 1
ATOM 1492 N N . THR A 1 183 ? -21.625 2.123 32.718 1.00 98.12 183 THR A N 1
ATOM 1493 C CA . THR A 1 183 ? -20.478 1.892 33.607 1.00 98.12 183 THR A CA 1
ATOM 1494 C C . THR A 1 183 ? -19.205 2.446 32.963 1.00 98.12 183 THR A C 1
ATOM 1496 O O . THR A 1 183 ? -18.948 2.138 31.797 1.00 98.12 183 THR A O 1
ATOM 1499 N N . PRO A 1 184 ? -18.384 3.251 33.665 1.00 97.69 184 PRO A N 1
ATOM 1500 C CA . PRO A 1 184 ? -17.111 3.709 33.121 1.00 97.69 184 PRO A CA 1
ATOM 1501 C C . PRO A 1 184 ? -16.170 2.522 32.899 1.00 97.69 184 PRO A C 1
ATOM 1503 O O . PRO A 1 184 ? -16.000 1.671 33.772 1.00 97.69 184 PRO A O 1
ATOM 1506 N N . VAL A 1 185 ? -15.536 2.480 31.733 1.00 97.62 185 VAL A N 1
ATOM 1507 C CA . VAL A 1 185 ? -14.553 1.461 31.365 1.00 97.62 185 VAL A CA 1
ATOM 1508 C C . VAL A 1 185 ? -13.298 2.119 30.815 1.00 97.62 185 VAL A C 1
ATOM 1510 O O . VAL A 1 185 ? -13.341 3.184 30.200 1.00 97.62 185 VAL A O 1
ATOM 1513 N N . ARG A 1 186 ? -12.161 1.474 31.047 1.00 97.88 186 ARG A N 1
ATOM 1514 C CA . ARG A 1 186 ? -10.864 1.859 30.497 1.00 97.88 186 ARG A CA 1
ATOM 1515 C C . ARG A 1 186 ? -10.083 0.607 30.149 1.00 97.88 186 ARG A C 1
ATOM 1517 O O . ARG A 1 186 ? -10.254 -0.419 30.807 1.00 97.88 186 ARG A O 1
ATOM 1524 N N . GLY A 1 187 ? -9.207 0.708 29.168 1.00 97.75 187 GLY A N 1
ATOM 1525 C CA . GLY A 1 187 ? -8.371 -0.408 28.768 1.00 97.75 187 GLY A CA 1
ATOM 1526 C C . GLY A 1 187 ? -7.262 0.014 27.826 1.00 97.75 187 GLY A C 1
ATOM 1527 O O . GLY A 1 187 ? -7.112 1.188 27.487 1.00 97.75 187 GLY A O 1
ATOM 1528 N N . ILE A 1 188 ? -6.480 -0.976 27.424 1.00 98.12 188 ILE A N 1
ATOM 1529 C CA . ILE A 1 188 ? -5.423 -0.834 26.432 1.00 98.12 188 ILE A CA 1
ATOM 1530 C C . ILE A 1 188 ? -5.703 -1.866 25.348 1.00 98.12 188 ILE A C 1
ATOM 1532 O O . ILE A 1 188 ? -5.993 -3.021 25.658 1.00 98.12 188 ILE A O 1
ATOM 1536 N N . VAL A 1 189 ? -5.651 -1.436 24.094 1.00 97.56 189 VAL A N 1
ATOM 1537 C CA . VAL A 1 189 ? -5.719 -2.306 22.924 1.00 97.56 189 VAL A CA 1
ATOM 1538 C C . VAL A 1 189 ? -4.355 -2.282 22.252 1.00 97.56 189 VAL A C 1
ATOM 1540 O O . VAL A 1 189 ? -3.784 -1.213 22.034 1.00 97.56 189 VAL A O 1
ATOM 1543 N N . TYR A 1 190 ? -3.841 -3.469 21.959 1.00 97.75 190 TYR A N 1
ATOM 1544 C CA . TYR A 1 190 ? -2.626 -3.664 21.186 1.00 97.75 190 TYR A CA 1
ATOM 1545 C C . TYR A 1 190 ? -3.029 -4.197 19.817 1.00 97.75 190 TYR A C 1
ATOM 1547 O O . TYR A 1 190 ? -3.735 -5.204 19.735 1.00 97.75 190 TYR A O 1
ATOM 1555 N N . ASN A 1 191 ? -2.578 -3.538 18.757 1.00 96.88 191 ASN A N 1
ATOM 1556 C CA . ASN A 1 191 ? -2.780 -3.988 17.389 1.00 96.88 191 ASN A CA 1
ATOM 1557 C C . ASN A 1 191 ? -1.434 -4.017 16.676 1.00 96.88 191 ASN A C 1
ATOM 1559 O O . ASN A 1 191 ? -0.629 -3.100 16.801 1.00 96.88 191 ASN A O 1
ATOM 1563 N N . SER A 1 192 ? -1.206 -5.068 15.904 1.00 96.31 192 SER A N 1
ATOM 1564 C CA . SER A 1 192 ? -0.132 -5.128 14.924 1.00 96.31 192 SER A CA 1
ATOM 1565 C C . SER A 1 192 ? -0.753 -5.084 13.539 1.00 96.31 192 SER A C 1
ATOM 1567 O O . SER A 1 192 ? -1.711 -5.810 13.262 1.00 96.31 192 SER A O 1
ATOM 1569 N N . PHE A 1 193 ? -0.203 -4.237 12.690 1.00 94.44 193 PHE A N 1
ATOM 1570 C CA . PHE A 1 193 ? -0.506 -4.181 11.277 1.00 94.44 193 PHE A CA 1
ATOM 1571 C C . PHE A 1 193 ? 0.759 -4.534 10.518 1.00 94.44 193 PHE A C 1
ATOM 1573 O O . PHE A 1 193 ? 1.829 -4.027 10.842 1.00 94.44 193 PHE A O 1
ATOM 1580 N N . ASP A 1 194 ? 0.588 -5.401 9.542 1.00 92.00 194 ASP A N 1
ATOM 1581 C CA . ASP A 1 194 ? 1.622 -5.901 8.652 1.00 92.00 194 ASP A CA 1
ATOM 1582 C C . ASP A 1 194 ? 1.322 -5.327 7.260 1.00 92.00 194 ASP A C 1
ATOM 1584 O O . ASP A 1 194 ? 0.144 -5.230 6.880 1.00 92.00 194 ASP A O 1
ATOM 1588 N N . ASP A 1 195 ? 2.352 -4.873 6.549 1.00 89.56 195 ASP A N 1
ATOM 1589 C CA . ASP A 1 195 ? 2.250 -4.370 5.175 1.00 89.56 195 ASP A CA 1
ATOM 1590 C C . ASP A 1 195 ? 1.282 -3.177 4.960 1.00 89.56 195 ASP A C 1
ATOM 1592 O O . ASP A 1 195 ? 0.583 -3.070 3.940 1.00 89.56 195 ASP A O 1
ATOM 1596 N N . ILE A 1 196 ? 1.240 -2.198 5.878 1.00 92.19 196 ILE A N 1
ATOM 1597 C CA . ILE A 1 196 ? 0.456 -0.974 5.627 1.00 92.19 196 ILE A CA 1
ATOM 1598 C C . ILE A 1 196 ? 1.088 -0.182 4.480 1.00 92.19 196 ILE A C 1
ATOM 1600 O O . ILE A 1 196 ? 2.201 0.332 4.585 1.00 92.19 196 ILE A O 1
ATOM 1604 N N . THR A 1 197 ? 0.328 0.017 3.405 1.00 90.88 197 THR A N 1
ATOM 1605 C CA . THR A 1 197 ? 0.781 0.781 2.241 1.00 90.88 197 THR A CA 1
ATOM 1606 C C . THR A 1 197 ? 0.646 2.292 2.435 1.00 90.88 197 THR A C 1
ATOM 1608 O O . THR A 1 197 ? -0.449 2.802 2.680 1.00 90.88 197 THR A O 1
ATOM 1611 N N . VAL A 1 198 ? 1.726 3.031 2.195 1.00 89.69 198 VAL A N 1
ATOM 1612 C CA . VAL A 1 198 ? 1.760 4.497 2.174 1.00 89.69 198 VAL A CA 1
ATOM 1613 C C . VAL A 1 198 ? 2.351 4.954 0.845 1.00 89.69 198 VAL A C 1
ATOM 1615 O O . VAL A 1 198 ? 3.450 4.554 0.468 1.00 89.69 198 VAL A O 1
ATOM 1618 N N . GLY A 1 199 ? 1.631 5.795 0.100 1.00 89.44 199 GLY A N 1
ATOM 1619 C CA . GLY A 1 199 ? 2.137 6.300 -1.180 1.00 89.44 199 GLY A CA 1
ATOM 1620 C C . GLY A 1 199 ? 3.444 7.082 -1.001 1.00 89.44 199 GLY A C 1
ATOM 1621 O O . GLY A 1 199 ? 3.543 7.942 -0.129 1.00 89.44 199 GLY A O 1
ATOM 1622 N N . ALA A 1 200 ? 4.435 6.809 -1.848 1.00 84.88 200 ALA A N 1
ATOM 1623 C CA . ALA A 1 200 ? 5.750 7.455 -1.799 1.00 84.88 200 ALA A CA 1
ATOM 1624 C C . ALA A 1 200 ? 5.849 8.700 -2.703 1.00 84.88 200 ALA A C 1
ATOM 1626 O O . ALA A 1 200 ? 6.896 9.341 -2.786 1.00 84.88 200 ALA A O 1
ATOM 1627 N N . SER A 1 201 ? 4.770 9.035 -3.413 1.00 81.69 201 SER A N 1
ATOM 1628 C CA . SER A 1 201 ? 4.676 10.245 -4.231 1.00 81.69 201 SER A CA 1
ATOM 1629 C C . SER A 1 201 ? 4.064 11.407 -3.442 1.00 81.69 201 SER A C 1
ATOM 1631 O O . SER A 1 201 ? 3.491 11.212 -2.382 1.00 81.69 201 SER A O 1
ATOM 1633 N N . LYS A 1 202 ? 4.185 12.632 -3.958 1.00 75.94 202 LYS A N 1
ATOM 1634 C CA . LYS A 1 202 ? 3.402 13.805 -3.519 1.00 75.94 202 LYS A CA 1
ATOM 1635 C C . LYS A 1 202 ? 2.553 14.393 -4.653 1.00 75.94 202 LYS A C 1
ATOM 1637 O O . LYS A 1 202 ? 1.860 15.383 -4.455 1.00 75.94 202 LYS A O 1
ATOM 1642 N N . SER A 1 203 ? 2.661 13.836 -5.863 1.00 73.38 203 SER A N 1
ATOM 1643 C CA . SER A 1 203 ? 2.095 14.408 -7.094 1.00 73.38 203 SER A CA 1
ATOM 1644 C C . SER A 1 203 ? 0.716 13.867 -7.465 1.00 73.38 203 SER A C 1
ATOM 1646 O O . SER A 1 203 ? 0.069 14.408 -8.357 1.00 73.38 203 SER A O 1
ATOM 1648 N N . ILE A 1 204 ? 0.269 12.798 -6.813 1.00 72.44 204 ILE A N 1
ATOM 1649 C CA . ILE A 1 204 ? -1.009 12.134 -7.076 1.00 72.44 204 ILE A CA 1
ATOM 1650 C C . ILE A 1 204 ? -1.749 12.089 -5.750 1.00 72.44 204 ILE A C 1
ATOM 1652 O O . ILE A 1 204 ? -1.119 11.808 -4.743 1.00 72.44 204 ILE A O 1
ATOM 1656 N N . SER A 1 205 ? -3.050 12.389 -5.729 1.00 64.81 205 SER A N 1
ATOM 1657 C CA . SER A 1 205 ? -3.846 12.295 -4.499 1.00 64.81 205 SER A CA 1
ATOM 1658 C C . SER A 1 205 ? -3.818 10.867 -3.946 1.00 64.81 205 SER A C 1
ATOM 1660 O O . SER A 1 205 ? -3.996 9.909 -4.694 1.00 64.81 205 SER A O 1
ATOM 1662 N N . HIS A 1 206 ? -3.604 10.736 -2.636 1.00 62.25 206 HIS A N 1
ATOM 1663 C CA . HIS A 1 206 ? -3.526 9.449 -1.931 1.00 62.25 206 HIS A CA 1
ATOM 1664 C C . HIS A 1 206 ? -4.897 9.008 -1.407 1.00 62.25 206 HIS A C 1
ATOM 1666 O O . HIS A 1 206 ? -5.028 7.926 -0.842 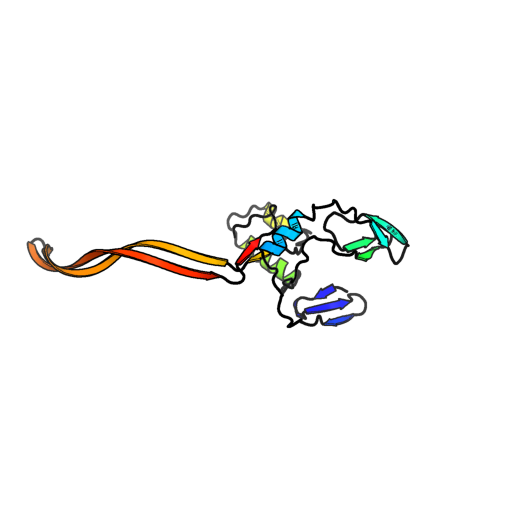1.00 62.25 206 HIS A O 1
ATOM 1672 N N . THR A 1 207 ? -5.912 9.855 -1.574 1.00 51.00 207 THR A N 1
ATOM 1673 C CA . THR A 1 207 ? -7.298 9.545 -1.242 1.00 51.00 207 THR A CA 1
ATOM 1674 C C . THR A 1 207 ? -7.903 8.780 -2.413 1.00 51.00 207 THR A C 1
ATOM 1676 O O . THR A 1 207 ? -8.124 9.363 -3.477 1.00 51.00 207 THR A O 1
ATOM 1679 N N . ILE A 1 208 ? -8.102 7.476 -2.225 1.00 40.59 208 ILE A N 1
ATOM 1680 C CA . ILE A 1 208 ? -8.958 6.640 -3.076 1.00 40.59 208 ILE A CA 1
ATOM 1681 C C . ILE A 1 208 ? -10.392 6.771 -2.571 1.00 40.59 208 ILE A C 1
ATOM 1683 O O . ILE A 1 208 ? -10.568 6.733 -1.332 1.00 40.59 208 ILE A O 1
#

Radius of gyration: 30.82 Å; chains: 1; bounding box: 89×34×68 Å

pLDDT: mean 84.96, std 10.81, range [40.59, 98.12]

Sequence (208 aa):
MRYVPLTNSLVCPFCSTAEPIEKSNEPIEEYDFDNALKHLDKHQILNIEKEIKCTKCSAIFTLKPYSISSNCPYCGTPAITEFTHNITPKSLLPFNITHKEAQKRFRKWIGSLWFAPTELKHLVDGHGKLSGYYLPYWTYDSQTTTQYSGQRGDIYYVTVEKTVTINGREQIVQEREPRINWTPVRGIVYNSFDDITVGASKSISHTI

Secondary structure (DSSP, 8-state):
-EEEGGGTEEE-TTT--EEE-PPP-S--PPPPHHHHHHHHHHS------EEEE-TTT--EEEEPTT--EEE-TTT--EEE-----SS--S------S-HHHHHHHHHHHHHH-TT--HHHHHHHHSS------PPPEEEEEEEEEEEEEEEEEEEEEEEEEEEEEETTEEEEEEEEEEEEEEEEEEEEEEEEEEEEEEE--SSS----